Protein AF-A0A7L7W375-F1 (afdb_monomer_lite)

Radius of gyration: 25.99 Å; chains: 1; bounding box: 53×89×48 Å

Foldseek 3Di:
DDDDDDDDDDDDDDDDDDDPPPPPPPPPPPPPQQALQNQQQCVPADAQGKDKAACSHLVDAQWGIKIKHWNQFDDPPDPPDDDDPDDDDPQTWIKIKIKTFGPPLLWCLVLQDDDDDDPVLLLVLLQVLVCVLVVVPDPPDDPPDDPWDRKGWDADPSGGIMIMDIDIHNSGDDSVNVCVVCVSSNLSNPPVSSVVSSVSSVVSSVVD

Secondary structure (DSSP, 8-state):
------PPPPP--------------------PPPPHHHHTBGGGS-TTEEEEEPHHHH--TT--EEEEEEEEEPP-----S-----S-PPPPPEEEEEEEE--GGG-SGGGT--TTS-HHHHHHHHHHHHHHHTT-S--SS--TT--SPPPEEEE-TT--EEEEEEEEESSB--HHHHHHHHHHHHGGG-HHHHHHHHHHHHHHHHT-

Sequence (208 aa):
MTTTLHRQPEGIPAGGQFAAMTKSDKVPELEVPQTLKEALDLSTLAPGQSRTLTPATHGLEGIDTITLTNHGHDAPRAAVLFLEPAATAPTPKSRITLAVTLPEEANIAELYEFDDWSRRGARSAALSAVEEHLGLSTRDYARPASALPEDTAALDQEGNLSFEYHESVPGHIDPEDFASWMSGYADFSDPLFRQRLQDDISERYNER

pLDDT: mean 74.16, std 19.28, range [34.28, 93.94]

Structure (mmCIF, N/CA/C/O backbone):
data_AF-A0A7L7W375-F1
#
_entry.id   AF-A0A7L7W375-F1
#
loop_
_atom_site.group_PDB
_atom_site.id
_atom_site.type_symbol
_atom_site.label_atom_id
_atom_site.label_alt_id
_atom_site.label_comp_id
_atom_site.label_asym_id
_atom_site.label_entity_id
_atom_site.label_seq_id
_atom_site.pdbx_PDB_ins_code
_atom_site.Cartn_x
_atom_site.Cartn_y
_atom_site.Cartn_z
_atom_site.occupancy
_atom_site.B_iso_or_equiv
_atom_site.auth_seq_id
_atom_site.auth_comp_id
_atom_site.auth_asym_id
_atom_site.auth_atom_id
_atom_site.pdbx_PDB_model_num
ATOM 1 N N . MET A 1 1 ? 30.106 -44.700 6.957 1.00 41.78 1 MET A N 1
ATOM 2 C CA . MET A 1 1 ? 29.837 -45.454 5.716 1.00 41.78 1 MET A CA 1
ATOM 3 C C . MET A 1 1 ? 28.588 -46.266 5.961 1.00 41.78 1 MET A C 1
ATOM 5 O O . MET A 1 1 ? 28.641 -47.181 6.772 1.00 41.78 1 MET A O 1
ATOM 9 N N . THR A 1 2 ? 27.474 -45.885 5.344 1.00 34.28 2 THR A N 1
ATOM 10 C CA . THR A 1 2 ? 26.185 -46.530 5.600 1.00 34.28 2 THR A CA 1
ATOM 11 C C . THR A 1 2 ? 25.459 -46.687 4.273 1.00 34.28 2 THR A C 1
ATOM 13 O O . THR A 1 2 ? 25.215 -45.716 3.565 1.00 34.28 2 THR A O 1
ATOM 16 N N . THR A 1 3 ? 25.226 -47.945 3.925 1.00 37.72 3 THR A N 1
ATOM 17 C CA . THR A 1 3 ? 24.651 -48.450 2.678 1.00 37.72 3 THR A CA 1
ATOM 18 C C . THR A 1 3 ? 23.128 -48.357 2.724 1.00 37.72 3 THR A C 1
ATOM 20 O O . THR A 1 3 ? 22.533 -48.624 3.769 1.00 37.72 3 THR A O 1
ATOM 23 N N . THR A 1 4 ? 22.468 -48.071 1.600 1.00 38.03 4 THR A N 1
ATOM 24 C CA . THR A 1 4 ? 21.026 -48.332 1.462 1.00 38.03 4 THR A CA 1
ATOM 25 C C . THR A 1 4 ? 20.728 -48.921 0.087 1.00 38.03 4 THR A C 1
ATOM 27 O O . THR A 1 4 ? 21.160 -48.414 -0.944 1.00 38.03 4 THR A O 1
ATOM 30 N N . LEU A 1 5 ? 20.069 -50.077 0.127 1.00 44.53 5 LEU A N 1
ATOM 31 C CA . LEU A 1 5 ? 19.789 -51.012 -0.957 1.00 44.53 5 LEU A CA 1
ATOM 32 C C . LEU A 1 5 ? 18.536 -50.555 -1.725 1.00 44.53 5 LEU A C 1
ATOM 34 O O . LEU A 1 5 ? 17.491 -50.388 -1.100 1.00 44.53 5 LEU A O 1
ATOM 38 N N . HIS A 1 6 ? 18.590 -50.442 -3.055 1.00 41.19 6 HIS A N 1
ATOM 39 C CA . HIS A 1 6 ? 17.379 -50.362 -3.881 1.00 41.19 6 HIS A CA 1
ATOM 40 C C . HIS A 1 6 ? 17.150 -51.686 -4.615 1.00 41.19 6 HIS A C 1
ATOM 42 O O . HIS A 1 6 ? 17.944 -52.125 -5.442 1.00 41.19 6 HIS A O 1
ATOM 48 N N . ARG A 1 7 ? 16.045 -52.333 -4.242 1.00 38.75 7 ARG A N 1
ATOM 49 C CA . ARG A 1 7 ? 15.511 -53.585 -4.784 1.00 38.75 7 ARG A CA 1
ATOM 50 C C . ARG A 1 7 ? 15.061 -53.350 -6.235 1.00 38.75 7 ARG A C 1
ATOM 52 O O . ARG A 1 7 ? 14.201 -52.505 -6.463 1.00 38.75 7 ARG A O 1
ATOM 59 N N . GLN A 1 8 ? 15.618 -54.082 -7.202 1.00 45.44 8 GLN A N 1
ATOM 60 C CA . GLN A 1 8 ? 15.040 -54.161 -8.550 1.00 45.44 8 GLN A CA 1
ATOM 61 C C . GLN A 1 8 ? 13.688 -54.891 -8.472 1.00 45.44 8 GLN A C 1
ATOM 63 O O . GLN A 1 8 ? 13.629 -55.945 -7.835 1.00 45.44 8 GLN A O 1
ATOM 68 N N . PRO A 1 9 ? 12.609 -54.388 -9.096 1.00 46.16 9 PRO A N 1
ATOM 69 C CA . PRO A 1 9 ? 11.404 -55.184 -9.259 1.00 46.16 9 PRO A CA 1
ATOM 70 C C . PRO A 1 9 ? 11.628 -56.228 -10.361 1.00 46.16 9 PRO A C 1
ATOM 72 O O . PRO A 1 9 ? 11.943 -55.895 -11.504 1.00 46.16 9 PRO A O 1
ATOM 75 N N . GLU A 1 10 ? 11.488 -57.498 -9.981 1.00 41.22 10 GLU A N 1
ATOM 76 C CA . GLU A 1 10 ? 11.422 -58.646 -10.884 1.00 41.22 10 GLU A CA 1
ATOM 77 C C . GLU A 1 10 ? 10.275 -58.464 -11.887 1.00 41.22 10 GLU A C 1
ATOM 79 O O . GLU A 1 10 ? 9.162 -58.075 -11.530 1.00 41.22 10 GLU A O 1
ATOM 84 N N . GLY A 1 11 ? 10.557 -58.741 -13.160 1.00 39.56 11 GLY A N 1
ATOM 85 C CA . GLY A 1 11 ? 9.553 -58.725 -14.214 1.00 39.56 11 GLY A CA 1
ATOM 86 C C . GLY A 1 11 ? 8.498 -59.813 -14.015 1.00 39.56 11 GLY A C 1
ATOM 87 O O . GLY A 1 11 ? 8.824 -60.962 -13.724 1.00 39.56 11 GLY A O 1
ATOM 88 N N . ILE A 1 12 ? 7.235 -59.460 -14.257 1.00 43.97 12 ILE A N 1
ATOM 89 C CA . ILE A 1 12 ? 6.155 -60.419 -14.510 1.00 43.97 12 ILE A CA 1
ATOM 90 C C . ILE A 1 12 ? 5.806 -60.322 -16.002 1.00 43.97 12 ILE A C 1
ATOM 92 O O . ILE A 1 12 ? 5.512 -59.221 -16.478 1.00 43.97 12 ILE A O 1
ATOM 96 N N . PRO A 1 13 ? 5.850 -61.429 -16.767 1.00 48.56 13 PRO A N 1
ATOM 97 C CA . PRO A 1 13 ? 5.460 -61.433 -18.163 1.00 48.56 13 PRO A CA 1
ATOM 98 C C . PRO A 1 13 ? 3.948 -61.638 -18.320 1.00 48.56 13 PRO A C 1
ATOM 100 O O . PRO A 1 13 ? 3.312 -62.356 -17.554 1.00 48.56 13 PRO A O 1
ATOM 103 N N . ALA A 1 14 ? 3.458 -61.104 -19.437 1.00 41.62 14 ALA A N 1
ATOM 104 C CA . ALA A 1 14 ? 2.254 -61.493 -20.167 1.00 41.62 14 ALA A CA 1
ATOM 105 C C . ALA A 1 14 ? 0.893 -60.933 -19.716 1.00 41.62 14 ALA A C 1
ATOM 107 O O . ALA A 1 14 ? 0.328 -61.295 -18.691 1.00 41.62 14 ALA A O 1
ATOM 108 N N . GLY A 1 15 ? 0.297 -60.195 -20.659 1.00 40.75 15 GLY A N 1
ATOM 109 C CA . GLY A 1 15 ? -1.130 -60.293 -20.952 1.00 40.75 15 GLY A CA 1
ATOM 110 C C . GLY A 1 15 ? -1.927 -59.036 -20.644 1.00 40.75 15 GLY A C 1
ATOM 111 O O . GLY A 1 15 ? -2.421 -58.875 -19.538 1.00 40.75 15 GLY A O 1
ATOM 112 N N . GLY A 1 16 ? -2.135 -58.187 -21.652 1.00 35.16 16 GLY A N 1
ATOM 113 C CA . GLY A 1 16 ? -3.178 -57.164 -21.590 1.00 35.16 16 GLY A CA 1
ATOM 114 C C . GLY A 1 16 ? -2.796 -55.876 -22.296 1.00 35.16 16 GLY A C 1
ATOM 115 O O . GLY A 1 16 ? -1.983 -55.103 -21.811 1.00 35.16 16 GLY A O 1
ATOM 116 N N . GLN A 1 17 ? -3.405 -55.686 -23.460 1.00 48.59 17 GLN A N 1
ATOM 117 C CA . GLN A 1 17 ? -3.546 -54.443 -24.213 1.00 48.59 17 GLN A CA 1
ATOM 118 C C . GLN A 1 17 ? -3.580 -53.183 -23.327 1.00 48.59 17 GLN A C 1
ATOM 120 O O . GLN A 1 17 ? -4.625 -52.849 -22.782 1.00 48.59 17 GLN A O 1
ATOM 125 N N . PHE A 1 18 ? -2.483 -52.429 -23.261 1.00 41.66 18 PHE A N 1
ATOM 126 C CA . PHE A 1 18 ? -2.533 -51.021 -22.875 1.00 41.66 18 PHE A CA 1
ATOM 127 C C . PHE A 1 18 ? -1.622 -50.222 -23.797 1.00 41.66 18 PHE A C 1
ATOM 129 O O . PHE A 1 18 ? -0.436 -50.508 -23.954 1.00 41.66 18 PHE A O 1
ATOM 136 N N . ALA A 1 19 ? -2.248 -49.267 -24.477 1.00 39.69 19 ALA A N 1
ATOM 137 C CA . ALA A 1 19 ? -1.618 -48.319 -25.369 1.00 39.69 19 ALA A CA 1
ATOM 138 C C . ALA A 1 19 ? -0.446 -47.612 -24.676 1.00 39.69 19 ALA A C 1
ATOM 140 O O . ALA A 1 19 ? -0.519 -47.278 -23.493 1.00 39.69 19 ALA A O 1
ATOM 141 N N . ALA A 1 20 ? 0.615 -47.347 -25.436 1.00 38.47 20 ALA A N 1
ATOM 142 C CA . ALA A 1 20 ? 1.705 -46.487 -25.011 1.00 38.47 20 ALA A CA 1
ATOM 143 C C . ALA A 1 20 ? 1.172 -45.061 -24.788 1.00 38.47 20 ALA A C 1
ATOM 145 O O . ALA A 1 20 ? 1.126 -44.248 -25.707 1.00 38.47 20 ALA A O 1
ATOM 146 N N . MET A 1 21 ? 0.753 -44.748 -23.562 1.00 35.06 21 MET A N 1
ATOM 147 C CA . MET A 1 21 ? 0.676 -43.368 -23.105 1.00 35.06 21 MET A CA 1
ATOM 148 C C . MET A 1 21 ? 2.088 -42.949 -22.708 1.00 35.06 21 MET A C 1
ATOM 150 O O . MET A 1 21 ? 2.468 -43.017 -21.544 1.00 35.06 21 MET A O 1
ATOM 154 N N . THR A 1 22 ? 2.875 -42.485 -23.677 1.00 43.62 22 THR A N 1
ATOM 155 C CA . THR A 1 22 ? 3.965 -41.551 -23.388 1.00 43.62 22 THR A CA 1
ATOM 156 C C . THR A 1 22 ? 3.325 -40.230 -22.973 1.00 43.62 22 THR A C 1
ATOM 158 O O . THR A 1 22 ? 3.243 -39.282 -23.753 1.00 43.62 22 THR A O 1
ATOM 161 N N . LYS A 1 23 ? 2.806 -40.171 -21.743 1.00 42.06 23 LYS A N 1
ATOM 162 C CA . LYS A 1 23 ? 2.681 -38.894 -21.055 1.00 42.06 23 LYS A CA 1
ATOM 163 C C . LYS A 1 23 ? 4.123 -38.489 -20.776 1.00 42.06 23 LYS A C 1
ATOM 165 O O . LYS A 1 23 ? 4.756 -39.021 -19.871 1.00 42.06 23 LYS A O 1
ATOM 170 N N . SER A 1 24 ? 4.672 -37.627 -21.629 1.00 40.91 24 SER A N 1
ATOM 171 C CA . SER A 1 24 ? 5.740 -36.739 -21.190 1.00 40.91 24 SER A CA 1
ATOM 172 C C . SER A 1 24 ? 5.157 -35.977 -20.014 1.00 40.91 24 SER A C 1
ATOM 174 O O . SER A 1 24 ? 4.440 -34.995 -20.206 1.00 40.91 24 SER A O 1
ATOM 176 N N . ASP A 1 25 ? 5.391 -36.482 -18.807 1.00 40.25 25 ASP A N 1
ATOM 177 C CA . ASP A 1 25 ? 5.316 -35.647 -17.628 1.00 40.25 25 ASP A CA 1
ATOM 178 C C . ASP A 1 25 ? 6.257 -34.486 -17.929 1.00 40.25 25 ASP A C 1
ATOM 180 O O . ASP A 1 25 ? 7.463 -34.667 -18.124 1.00 40.25 25 ASP A O 1
ATOM 184 N N . LYS A 1 26 ? 5.660 -33.304 -18.117 1.00 40.78 26 LYS A N 1
ATOM 185 C CA . LYS A 1 26 ? 6.384 -32.042 -18.096 1.00 40.78 26 LYS A CA 1
ATOM 186 C C . LYS A 1 26 ? 7.210 -32.111 -16.819 1.00 40.78 26 LYS A C 1
ATOM 188 O O . LYS A 1 26 ? 6.646 -32.095 -15.727 1.00 40.78 26 LYS A O 1
ATOM 193 N N . VAL A 1 27 ? 8.523 -32.268 -16.970 1.00 44.69 27 VAL A N 1
ATOM 194 C CA . VAL A 1 27 ? 9.466 -32.022 -15.884 1.00 44.69 27 VAL A CA 1
ATOM 195 C C . VAL A 1 27 ? 9.045 -30.671 -15.307 1.00 44.69 27 VAL A C 1
ATOM 197 O O . VAL A 1 27 ? 8.884 -29.746 -16.109 1.00 44.69 27 VAL A O 1
ATOM 200 N N . PRO A 1 28 ? 8.758 -30.554 -13.997 1.00 43.84 28 PRO A N 1
ATOM 201 C CA . PRO A 1 28 ? 8.520 -29.249 -13.413 1.00 43.84 28 PRO A CA 1
ATOM 202 C C . PRO A 1 28 ? 9.777 -28.445 -13.711 1.00 43.84 28 PRO A C 1
ATOM 204 O O . PRO A 1 28 ? 10.869 -28.782 -13.251 1.00 43.84 28 PRO A O 1
ATOM 207 N N . GLU A 1 29 ? 9.632 -27.475 -14.605 1.00 43.44 29 GLU A N 1
ATOM 208 C CA . GLU A 1 29 ? 10.648 -26.479 -14.863 1.00 43.44 29 GLU A CA 1
ATOM 209 C C . GLU A 1 29 ? 10.899 -25.861 -13.490 1.00 43.44 29 GLU A C 1
ATOM 211 O O . GLU A 1 29 ? 9.993 -25.285 -12.891 1.00 43.44 29 GLU A O 1
ATOM 216 N N . LEU A 1 30 ? 12.063 -26.159 -12.908 1.00 40.78 30 LEU A N 1
ATOM 217 C CA . LEU A 1 30 ? 12.501 -25.523 -11.678 1.00 40.78 30 LEU A CA 1
ATOM 218 C C . LEU A 1 30 ? 12.645 -24.050 -12.041 1.00 40.78 30 LEU A C 1
ATOM 220 O O . LEU A 1 30 ? 13.674 -23.657 -12.588 1.00 40.78 30 LEU A O 1
ATOM 224 N N . GLU A 1 31 ? 11.581 -23.276 -11.825 1.00 51.25 31 GLU A N 1
ATOM 225 C CA . GLU A 1 31 ? 11.619 -21.825 -11.909 1.00 51.25 31 GLU A CA 1
ATOM 226 C C . GLU A 1 31 ? 12.737 -21.390 -10.971 1.00 51.25 31 GLU A C 1
ATOM 228 O O . GLU A 1 31 ? 12.645 -21.522 -9.749 1.00 51.25 31 GLU A O 1
ATOM 233 N N . VAL A 1 32 ? 13.862 -20.980 -11.555 1.00 56.09 32 VAL A N 1
ATOM 234 C CA . VAL A 1 32 ? 14.943 -20.384 -10.784 1.00 56.09 32 VAL A CA 1
ATOM 235 C C . VAL A 1 32 ? 14.324 -19.143 -10.150 1.00 56.09 32 VAL A C 1
ATOM 237 O O . VAL A 1 32 ? 13.815 -18.303 -10.898 1.00 56.09 32 VAL A O 1
ATOM 240 N N . PRO A 1 33 ? 14.293 -19.036 -8.810 1.00 58.06 33 PRO A N 1
ATOM 241 C CA . PRO A 1 33 ? 13.650 -17.908 -8.165 1.00 58.06 33 PRO A CA 1
ATOM 242 C C . PRO A 1 33 ? 14.339 -16.638 -8.651 1.00 58.06 33 PRO A C 1
ATOM 244 O O . PRO A 1 33 ? 15.551 -16.478 -8.492 1.00 58.06 33 PRO A O 1
ATOM 247 N N . GLN A 1 34 ? 13.563 -15.773 -9.301 1.00 74.81 34 GLN A N 1
ATOM 248 C CA . GLN A 1 34 ? 14.043 -14.492 -9.790 1.00 74.81 34 GLN A CA 1
ATOM 249 C C . GLN A 1 34 ? 14.593 -13.697 -8.603 1.00 74.81 34 GLN A C 1
ATOM 251 O O . GLN A 1 34 ? 13.932 -13.582 -7.568 1.00 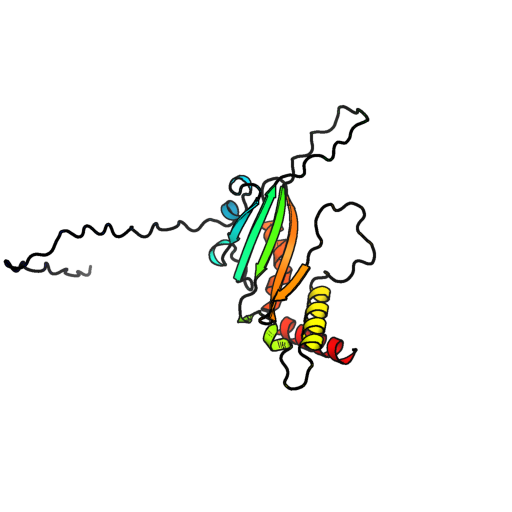74.81 34 GLN A O 1
ATOM 256 N N . THR A 1 35 ? 15.803 -13.157 -8.731 1.00 85.62 35 THR A N 1
ATOM 257 C CA . THR A 1 35 ? 16.364 -12.294 -7.683 1.00 85.62 35 THR A CA 1
ATOM 258 C C . THR A 1 35 ? 15.606 -10.966 -7.635 1.00 85.62 35 THR A C 1
ATOM 260 O O . THR A 1 35 ? 15.111 -10.503 -8.663 1.00 85.62 35 THR A O 1
ATOM 263 N N . LEU A 1 36 ? 15.557 -10.297 -6.475 1.00 87.62 36 LEU A N 1
ATOM 264 C CA . LEU A 1 36 ? 14.904 -8.983 -6.345 1.00 87.62 36 LEU A CA 1
ATOM 265 C C . LEU A 1 36 ? 15.376 -7.994 -7.420 1.00 87.62 36 LEU A C 1
ATOM 267 O O . LEU A 1 36 ? 14.571 -7.321 -8.056 1.00 87.62 36 LEU A O 1
ATOM 271 N N . LYS A 1 37 ? 16.686 -7.956 -7.681 1.00 87.31 37 LYS A N 1
ATOM 272 C CA . LYS A 1 37 ? 17.279 -7.066 -8.683 1.00 87.31 37 LYS A CA 1
ATOM 273 C C . LYS A 1 37 ? 16.769 -7.348 -10.098 1.00 87.31 37 LYS A C 1
ATOM 275 O O . LYS A 1 37 ? 16.474 -6.412 -10.830 1.00 87.31 37 LYS A O 1
ATOM 280 N N . GLU A 1 38 ? 16.655 -8.616 -10.483 1.00 86.69 38 GLU A N 1
ATOM 281 C CA . GLU A 1 38 ? 16.072 -8.996 -11.776 1.00 86.69 38 GLU A CA 1
ATOM 282 C C . GLU A 1 38 ? 14.575 -8.683 -11.819 1.00 86.69 38 GLU A C 1
ATOM 284 O O . GLU A 1 38 ? 14.033 -8.338 -12.869 1.00 86.69 38 GLU A O 1
ATOM 289 N N . ALA A 1 39 ? 13.894 -8.810 -10.681 1.00 87.12 39 ALA A N 1
ATOM 290 C CA . ALA A 1 39 ? 12.468 -8.560 -10.570 1.00 87.12 39 ALA A CA 1
ATOM 291 C C . ALA A 1 39 ? 12.122 -7.067 -10.710 1.00 87.12 39 ALA A C 1
ATOM 293 O O . ALA A 1 39 ? 11.099 -6.744 -11.316 1.00 87.12 39 ALA A O 1
ATOM 294 N N . LEU A 1 40 ? 13.017 -6.192 -10.245 1.00 89.38 40 LEU A N 1
ATOM 295 C CA . LEU A 1 40 ? 12.956 -4.728 -10.319 1.00 89.38 40 LEU A CA 1
ATOM 296 C C . LEU A 1 40 ? 13.534 -4.125 -11.616 1.00 89.38 40 LEU A C 1
ATOM 298 O O . LEU A 1 40 ? 13.485 -2.907 -11.816 1.00 89.38 40 LEU A O 1
ATOM 302 N N . ASP A 1 41 ? 14.072 -4.953 -12.514 1.00 88.38 41 ASP A N 1
ATOM 303 C CA . ASP A 1 41 ? 14.582 -4.509 -13.812 1.00 88.38 41 ASP A CA 1
ATOM 304 C C . ASP A 1 41 ? 13.438 -4.314 -14.823 1.00 88.38 41 ASP A C 1
ATOM 306 O O . ASP A 1 41 ? 12.892 -5.277 -15.378 1.00 88.38 41 ASP A O 1
ATOM 310 N N . LEU A 1 42 ? 13.099 -3.051 -15.108 1.00 85.62 42 LEU A N 1
ATOM 311 C CA . LEU A 1 42 ? 12.025 -2.695 -16.040 1.00 85.62 42 LEU A CA 1
ATOM 312 C C . LEU A 1 42 ? 12.382 -2.960 -17.504 1.00 85.62 42 LEU A C 1
ATOM 314 O O . LEU A 1 42 ? 11.481 -2.991 -18.338 1.00 85.62 42 LEU A O 1
ATOM 318 N N . SER A 1 43 ? 13.655 -3.182 -17.847 1.00 83.88 43 SER A N 1
ATOM 319 C CA . SER A 1 43 ? 14.035 -3.547 -19.219 1.00 83.88 43 SER A CA 1
ATOM 320 C C . SER A 1 43 ? 13.456 -4.905 -19.636 1.00 83.88 43 SER A C 1
ATOM 322 O O . SER A 1 43 ? 13.222 -5.158 -20.818 1.00 83.88 43 SER A O 1
ATOM 324 N N . THR A 1 44 ? 13.160 -5.754 -18.649 1.00 85.12 44 THR A N 1
ATOM 325 C CA . THR A 1 44 ? 12.549 -7.075 -18.826 1.00 85.12 44 THR A CA 1
ATOM 326 C C . THR A 1 44 ? 11.018 -7.052 -18.750 1.00 85.12 44 THR A C 1
ATOM 328 O O . THR A 1 44 ? 10.389 -8.103 -18.877 1.00 85.12 44 THR A O 1
ATOM 331 N N . LEU A 1 45 ? 10.411 -5.879 -18.534 1.00 86.19 45 LEU A N 1
ATOM 332 C CA . LEU A 1 45 ? 8.969 -5.699 -18.379 1.00 86.19 45 LEU A CA 1
ATOM 333 C C . LEU A 1 45 ? 8.464 -4.674 -19.399 1.00 86.19 45 LEU A C 1
ATOM 335 O O . LEU A 1 45 ? 8.691 -3.473 -19.254 1.00 86.19 45 LEU A O 1
ATOM 339 N N . ALA A 1 46 ? 7.786 -5.133 -20.453 1.00 86.75 46 ALA A N 1
ATOM 340 C CA . ALA A 1 46 ? 7.344 -4.238 -21.521 1.00 86.75 46 ALA A CA 1
ATOM 341 C C . ALA A 1 46 ? 6.285 -3.225 -21.029 1.00 86.75 46 ALA A C 1
ATOM 343 O O . ALA A 1 46 ? 5.555 -3.510 -20.077 1.00 86.75 46 ALA A O 1
ATOM 344 N N . PRO A 1 47 ? 6.144 -2.054 -21.681 1.00 87.94 47 PRO A N 1
ATOM 345 C CA . PRO A 1 47 ? 5.067 -1.116 -21.373 1.00 87.94 47 PRO A CA 1
ATOM 346 C C . PRO A 1 47 ? 3.681 -1.775 -21.448 1.00 87.94 47 PRO A C 1
ATOM 348 O O . PRO A 1 47 ? 3.371 -2.480 -22.408 1.00 87.94 47 PRO A O 1
ATOM 351 N N . GLY A 1 48 ? 2.848 -1.529 -20.440 1.00 86.19 48 GLY A N 1
ATOM 352 C CA . GLY A 1 48 ? 1.536 -2.143 -20.240 1.00 86.19 48 GLY A CA 1
ATOM 353 C C . GLY A 1 48 ? 1.567 -3.529 -19.587 1.00 86.19 48 GLY A C 1
ATOM 354 O O . GLY A 1 48 ? 0.502 -4.113 -19.403 1.00 86.19 48 GLY A O 1
ATOM 355 N N . GLN A 1 49 ? 2.743 -4.073 -19.253 1.00 91.19 49 GLN A N 1
ATOM 356 C CA . GLN A 1 49 ? 2.858 -5.360 -18.566 1.00 91.19 49 GLN A CA 1
ATOM 357 C C . GLN A 1 49 ? 3.045 -5.203 -17.059 1.00 91.19 49 GLN A C 1
ATOM 359 O O . GLN A 1 49 ? 3.619 -4.223 -16.573 1.00 91.19 49 GLN A O 1
ATOM 364 N N . SER A 1 50 ? 2.605 -6.239 -16.347 1.00 92.94 50 SER A N 1
ATOM 365 C CA . SER A 1 50 ? 2.722 -6.364 -14.900 1.00 92.94 50 SER A CA 1
ATOM 366 C C . SER A 1 50 ? 3.490 -7.628 -14.522 1.00 92.94 50 SER A C 1
ATOM 368 O O . SER A 1 50 ? 3.454 -8.632 -15.236 1.00 92.94 50 SER A O 1
ATOM 370 N N . ARG A 1 51 ? 4.172 -7.575 -13.381 1.00 92.62 51 ARG A N 1
ATOM 371 C CA . ARG A 1 51 ? 4.855 -8.698 -12.740 1.00 92.62 51 ARG A CA 1
ATOM 372 C C . ARG A 1 51 ? 4.494 -8.713 -11.263 1.00 92.62 51 ARG A C 1
ATOM 374 O O . ARG A 1 51 ? 4.517 -7.669 -10.619 1.00 92.62 51 ARG A O 1
ATOM 381 N N . THR A 1 52 ? 4.220 -9.895 -10.729 1.00 93.94 52 THR A N 1
ATOM 382 C CA . THR A 1 52 ? 3.968 -10.085 -9.299 1.00 93.94 52 THR A CA 1
ATOM 383 C C . THR A 1 52 ? 5.250 -10.521 -8.601 1.00 93.94 52 THR A C 1
ATOM 385 O O . THR A 1 52 ? 5.905 -11.473 -9.022 1.00 93.94 52 THR A O 1
ATOM 388 N N . LEU A 1 53 ? 5.607 -9.807 -7.541 1.00 92.31 53 LEU A N 1
ATOM 389 C CA . LEU A 1 53 ? 6.696 -10.120 -6.629 1.00 92.31 53 LEU A CA 1
ATOM 390 C C . LEU A 1 53 ? 6.089 -10.815 -5.412 1.00 92.31 53 LEU A C 1
ATOM 392 O O . LEU A 1 53 ? 5.180 -10.273 -4.789 1.00 92.31 53 LEU A O 1
ATOM 396 N N . THR A 1 54 ? 6.593 -12.003 -5.093 1.00 92.12 54 THR A N 1
ATOM 397 C CA . THR A 1 54 ? 6.183 -12.778 -3.909 1.00 92.12 54 THR A CA 1
ATOM 398 C C . THR A 1 54 ? 7.154 -12.537 -2.750 1.00 92.12 54 THR A C 1
ATOM 400 O O . THR A 1 54 ? 8.257 -12.028 -3.002 1.00 92.12 54 THR A O 1
ATOM 403 N N . PRO A 1 55 ? 6.849 -12.978 -1.514 1.00 89.88 55 PRO A N 1
ATOM 404 C CA . PRO A 1 55 ? 7.739 -12.777 -0.372 1.00 89.88 55 PRO A CA 1
ATOM 405 C C . PRO A 1 55 ? 9.109 -13.426 -0.583 1.00 89.88 55 PRO A C 1
ATOM 407 O O . PRO A 1 55 ? 10.127 -12.888 -0.159 1.00 89.88 55 PRO A O 1
ATOM 410 N N . ALA A 1 56 ? 9.163 -14.531 -1.335 1.00 87.75 56 ALA A N 1
ATOM 411 C CA . ALA A 1 56 ? 10.412 -15.185 -1.723 1.00 87.75 56 ALA A CA 1
ATOM 412 C C . ALA A 1 56 ? 11.291 -14.324 -2.653 1.00 87.75 56 ALA A C 1
ATOM 414 O O . ALA A 1 56 ? 12.504 -14.519 -2.704 1.00 87.75 56 ALA A O 1
ATOM 415 N N . THR A 1 57 ? 10.691 -13.386 -3.390 1.00 90.25 57 THR A N 1
ATOM 416 C CA . THR A 1 57 ? 11.375 -12.478 -4.318 1.00 90.25 57 THR A CA 1
ATOM 417 C C . THR A 1 57 ? 11.749 -11.159 -3.650 1.00 90.25 57 THR A C 1
ATOM 419 O O . THR A 1 57 ? 12.889 -10.722 -3.792 1.00 90.25 57 THR A O 1
ATOM 422 N N . HIS A 1 58 ? 10.810 -10.509 -2.949 1.00 87.81 58 HIS A N 1
ATOM 423 C CA . HIS A 1 58 ? 11.052 -9.192 -2.348 1.00 87.81 58 HIS A CA 1
ATOM 424 C C . HIS A 1 58 ? 11.650 -9.242 -0.942 1.00 87.81 58 HIS A C 1
ATOM 426 O O . HIS A 1 58 ? 12.338 -8.299 -0.561 1.00 87.81 58 HIS A O 1
ATOM 432 N N . GLY A 1 59 ? 11.445 -10.325 -0.186 1.00 86.00 59 GLY A N 1
ATOM 433 C CA . GLY A 1 59 ? 12.041 -10.508 1.141 1.00 86.00 59 GLY A CA 1
ATOM 434 C C . GLY A 1 59 ? 11.604 -9.476 2.185 1.00 86.00 59 GLY A C 1
ATOM 435 O O . GLY A 1 59 ? 12.306 -9.287 3.174 1.00 86.00 59 GLY A O 1
ATOM 436 N N . LEU A 1 60 ? 10.478 -8.795 1.956 1.00 86.12 60 LEU A N 1
ATOM 437 C CA . LEU A 1 60 ? 9.923 -7.799 2.876 1.00 86.12 60 LEU A CA 1
ATOM 438 C C . LEU A 1 60 ? 8.897 -8.483 3.774 1.00 86.12 60 LEU A C 1
ATOM 440 O O . LEU A 1 60 ? 7.960 -9.101 3.271 1.00 86.12 60 LEU A O 1
ATOM 444 N N . GLU A 1 61 ? 9.088 -8.379 5.086 1.00 85.38 61 GLU A N 1
ATOM 445 C CA . GLU A 1 61 ? 8.127 -8.882 6.066 1.00 85.38 61 GLU A CA 1
ATOM 446 C C . GLU A 1 61 ? 6.850 -8.032 6.063 1.00 85.38 61 GLU A C 1
ATOM 448 O O . GLU A 1 61 ? 6.885 -6.831 5.794 1.00 85.38 61 GLU A O 1
ATOM 453 N N . GLY A 1 62 ? 5.712 -8.666 6.350 1.00 83.75 62 GLY A N 1
ATOM 454 C CA . GLY A 1 62 ? 4.418 -7.987 6.444 1.00 83.75 62 GLY A CA 1
ATOM 455 C C . GLY A 1 62 ? 3.779 -7.587 5.111 1.00 83.75 62 GLY A C 1
ATOM 456 O O . GLY A 1 62 ? 2.729 -6.952 5.115 1.00 83.75 62 GLY A O 1
ATOM 457 N N . ILE A 1 63 ? 4.368 -7.985 3.981 1.00 88.38 63 ILE A N 1
ATOM 458 C CA . ILE A 1 63 ? 3.804 -7.808 2.639 1.00 88.38 63 ILE A CA 1
ATOM 459 C C . ILE A 1 63 ? 3.661 -9.181 1.985 1.00 88.38 63 ILE A C 1
ATOM 461 O O . ILE A 1 63 ? 4.607 -9.967 1.994 1.00 88.38 63 ILE A O 1
ATOM 465 N N . ASP A 1 64 ? 2.487 -9.463 1.421 1.00 90.00 64 ASP A N 1
ATOM 466 C CA . ASP A 1 64 ? 2.211 -10.738 0.758 1.00 90.00 64 ASP A CA 1
ATOM 467 C C . ASP A 1 64 ? 2.592 -10.680 -0.720 1.00 90.00 64 ASP A C 1
ATOM 469 O O . ASP A 1 64 ? 3.439 -11.439 -1.183 1.00 90.00 64 ASP A O 1
ATOM 473 N N . THR A 1 65 ? 2.029 -9.739 -1.478 1.00 92.12 65 THR A N 1
ATOM 474 C CA . THR A 1 65 ? 2.411 -9.573 -2.882 1.00 92.12 65 THR A CA 1
ATOM 475 C C . THR A 1 65 ? 2.564 -8.116 -3.269 1.00 92.12 65 THR A C 1
ATOM 477 O O . THR A 1 65 ? 1.888 -7.227 -2.751 1.00 92.12 65 THR A O 1
ATOM 480 N N . ILE A 1 66 ? 3.464 -7.876 -4.222 1.00 92.44 66 ILE A N 1
ATOM 481 C CA . ILE A 1 66 ? 3.635 -6.570 -4.854 1.00 92.44 66 ILE A CA 1
ATOM 482 C C . ILE A 1 66 ? 3.511 -6.759 -6.358 1.00 92.44 66 ILE A C 1
ATOM 484 O O . ILE A 1 66 ? 4.341 -7.413 -6.987 1.00 92.44 66 ILE A O 1
ATOM 488 N N . THR A 1 67 ? 2.482 -6.177 -6.960 1.00 93.94 67 THR A N 1
ATOM 489 C CA . THR A 1 67 ? 2.317 -6.167 -8.413 1.00 93.94 67 THR A CA 1
ATOM 490 C C . THR A 1 67 ? 2.931 -4.899 -8.989 1.00 93.94 67 THR A C 1
ATOM 492 O O . THR A 1 67 ? 2.385 -3.806 -8.856 1.00 93.94 67 THR A O 1
ATOM 495 N N . LEU A 1 68 ? 4.074 -5.055 -9.656 1.00 92.81 68 LEU A N 1
ATOM 496 C CA . LEU A 1 68 ? 4.768 -4.002 -10.387 1.00 92.81 68 LEU A CA 1
ATOM 497 C C . LEU A 1 68 ? 4.238 -3.930 -11.818 1.00 92.81 68 LEU A C 1
ATOM 499 O O . LEU A 1 68 ? 4.370 -4.885 -12.579 1.00 92.81 68 LEU A O 1
ATOM 503 N N . THR A 1 69 ? 3.693 -2.782 -12.205 1.00 92.50 69 THR A N 1
ATOM 504 C CA . THR A 1 69 ? 3.232 -2.495 -13.569 1.00 92.50 69 THR A CA 1
ATOM 505 C C . THR A 1 69 ? 4.094 -1.408 -14.193 1.00 92.50 69 THR A C 1
ATOM 507 O O . THR A 1 69 ? 4.258 -0.343 -13.602 1.00 92.50 69 THR A O 1
ATOM 510 N N . ASN A 1 70 ? 4.624 -1.652 -15.393 1.00 91.12 70 ASN A N 1
ATOM 511 C CA . ASN A 1 70 ? 5.339 -0.645 -16.176 1.00 91.12 70 ASN A CA 1
ATOM 512 C C . ASN A 1 70 ? 4.380 -0.004 -17.181 1.00 91.12 70 ASN A C 1
ATOM 514 O O . ASN A 1 70 ? 3.898 -0.676 -18.084 1.00 91.12 70 ASN A O 1
ATOM 518 N N . HIS A 1 71 ? 4.142 1.300 -17.088 1.00 87.94 71 HIS A N 1
ATOM 519 C CA . HIS A 1 71 ? 3.302 2.043 -18.038 1.00 87.94 71 HIS A CA 1
ATOM 520 C C . HIS A 1 71 ? 4.099 2.623 -19.215 1.00 87.94 71 HIS A C 1
ATOM 522 O O . HIS A 1 71 ? 3.528 3.219 -20.126 1.00 87.94 71 HIS A O 1
ATOM 528 N N . GLY A 1 72 ? 5.417 2.422 -19.228 1.00 83.81 72 GLY A N 1
ATOM 529 C CA . GLY A 1 72 ? 6.322 2.956 -20.234 1.00 83.81 72 GLY A CA 1
ATOM 530 C C . GLY A 1 72 ? 6.721 4.405 -19.970 1.00 83.81 72 GLY A C 1
ATOM 531 O O . GLY A 1 72 ? 6.499 4.965 -18.895 1.00 83.81 72 GLY A O 1
ATOM 532 N N . HIS A 1 73 ? 7.372 5.003 -20.961 1.00 80.62 73 HIS A N 1
ATOM 533 C CA . HIS A 1 73 ? 7.887 6.360 -20.856 1.00 80.62 73 HIS A CA 1
ATOM 534 C C . HIS A 1 73 ? 6.812 7.400 -21.125 1.00 80.62 73 HIS A C 1
ATOM 536 O O . HIS A 1 73 ? 5.992 7.247 -22.033 1.00 80.62 73 HIS A O 1
ATOM 542 N N . ASP A 1 74 ? 6.899 8.516 -20.407 1.00 62.97 74 ASP A N 1
ATOM 543 C CA . ASP A 1 74 ? 6.248 9.732 -20.860 1.00 62.97 74 ASP A CA 1
ATOM 544 C C . ASP A 1 74 ? 6.781 10.109 -22.238 1.00 62.97 74 ASP A C 1
ATOM 546 O O . ASP A 1 74 ? 7.969 10.402 -22.404 1.00 62.97 74 ASP A O 1
ATOM 550 N N . ALA A 1 75 ? 5.899 10.131 -23.237 1.00 49.59 75 ALA A N 1
ATOM 551 C CA . ALA A 1 75 ? 6.205 10.855 -24.456 1.00 49.59 75 ALA A CA 1
ATOM 552 C C . ALA A 1 75 ? 6.497 12.305 -24.039 1.00 49.59 75 ALA A C 1
ATOM 554 O O . ALA A 1 75 ? 5.695 12.879 -23.291 1.00 49.59 75 ALA A O 1
ATOM 555 N N . PRO A 1 76 ? 7.613 12.918 -24.476 1.00 48.44 76 PRO A N 1
ATOM 556 C CA . PRO A 1 76 ? 7.859 14.314 -24.171 1.00 48.44 76 PRO A CA 1
ATOM 557 C C . PRO A 1 76 ? 6.651 15.096 -24.680 1.00 48.44 76 PRO A C 1
ATOM 559 O O . PRO A 1 76 ? 6.404 15.143 -25.887 1.00 48.44 76 PRO A O 1
ATOM 562 N N . ARG A 1 77 ? 5.862 15.673 -23.760 1.00 46.47 77 ARG A N 1
ATOM 563 C CA . ARG A 1 77 ? 4.877 16.698 -24.114 1.00 46.47 77 ARG A CA 1
ATOM 564 C C . ARG A 1 77 ? 5.650 17.695 -24.948 1.00 46.47 77 ARG A C 1
ATOM 566 O O . ARG A 1 77 ? 6.605 18.278 -24.446 1.00 46.47 77 ARG A O 1
ATOM 573 N N . ALA A 1 78 ? 5.306 17.781 -26.226 1.00 43.78 78 ALA A N 1
ATOM 574 C CA . ALA A 1 78 ? 6.073 18.512 -27.210 1.00 43.78 78 ALA A CA 1
ATOM 575 C C . ALA A 1 78 ? 6.290 19.953 -26.725 1.00 43.78 78 ALA A C 1
ATOM 577 O O . ALA A 1 78 ? 5.408 20.800 -26.847 1.00 43.78 78 ALA A O 1
ATOM 578 N N . ALA A 1 79 ? 7.466 20.224 -26.159 1.00 42.41 79 ALA A N 1
ATOM 579 C CA . ALA A 1 79 ? 7.960 21.564 -25.910 1.00 42.41 79 ALA A CA 1
ATOM 580 C C . ALA A 1 79 ? 8.457 22.108 -27.255 1.00 42.41 79 ALA A C 1
ATOM 582 O O . ALA A 1 79 ? 9.647 22.179 -27.541 1.00 42.41 79 ALA A O 1
ATOM 583 N N . VAL A 1 80 ? 7.505 22.413 -28.131 1.00 44.62 80 VAL A N 1
ATOM 584 C CA . VAL A 1 80 ? 7.675 23.356 -29.239 1.00 44.62 80 VAL A CA 1
ATOM 585 C C . VAL A 1 80 ? 7.301 24.681 -28.569 1.00 44.62 80 VAL A C 1
ATOM 587 O O . VAL A 1 80 ? 6.181 24.822 -28.099 1.00 44.62 80 VAL A O 1
ATOM 590 N N . LEU A 1 81 ? 8.160 25.663 -28.335 1.00 47.75 81 LEU A N 1
ATOM 591 C CA . LEU A 1 81 ? 9.288 26.212 -29.070 1.00 47.75 81 LEU A CA 1
ATOM 592 C C . LEU A 1 81 ? 10.193 26.865 -28.021 1.00 47.75 81 LEU A C 1
ATOM 594 O O . LEU A 1 81 ? 9.657 27.464 -27.103 1.00 47.75 81 LEU A O 1
ATOM 598 N N . PHE A 1 82 ? 11.508 26.755 -28.158 1.00 46.03 82 PHE A N 1
ATOM 599 C CA . PHE A 1 82 ? 12.541 27.772 -27.891 1.00 46.03 82 PHE A CA 1
ATOM 600 C C . PHE A 1 82 ? 13.849 27.022 -27.634 1.00 46.03 82 PHE A C 1
ATOM 602 O O . PHE A 1 82 ? 13.989 26.254 -26.688 1.00 46.03 82 PHE A O 1
ATOM 609 N N . LEU A 1 83 ? 14.767 27.186 -28.586 1.00 52.16 83 LEU A N 1
ATOM 610 C CA . LEU A 1 83 ? 16.071 26.549 -28.613 1.00 52.16 83 LEU A CA 1
ATOM 611 C C . LEU A 1 83 ? 16.958 27.076 -27.480 1.00 52.16 83 LEU A C 1
ATOM 613 O O . LEU A 1 83 ? 17.277 28.260 -27.473 1.00 52.16 83 LEU A O 1
ATOM 617 N N . GLU A 1 84 ? 17.492 26.167 -26.668 1.00 48.56 84 GLU A N 1
ATOM 618 C CA . GLU A 1 84 ? 18.869 26.258 -26.173 1.00 48.56 84 GLU A CA 1
ATOM 619 C C . GLU A 1 84 ? 19.547 24.888 -26.356 1.00 48.56 84 GLU A C 1
ATOM 621 O O . GLU A 1 84 ? 19.046 23.882 -25.849 1.00 48.56 84 GLU A O 1
ATOM 626 N N . PRO A 1 85 ? 20.662 24.785 -27.104 1.00 54.69 85 PRO A N 1
ATOM 627 C CA . PRO A 1 85 ? 21.354 23.522 -27.305 1.00 54.69 85 PRO A CA 1
ATOM 628 C C . PRO A 1 85 ? 22.429 23.345 -26.227 1.00 54.69 85 PRO A C 1
ATOM 630 O O . PRO A 1 85 ? 23.603 23.544 -26.511 1.00 54.69 85 PRO A O 1
ATOM 633 N N . ALA A 1 86 ? 22.049 23.000 -24.994 1.00 50.12 86 ALA A N 1
ATOM 634 C CA . ALA A 1 86 ? 22.988 22.496 -23.980 1.00 50.12 86 ALA A CA 1
ATOM 635 C C . ALA A 1 86 ? 22.270 21.962 -22.726 1.00 50.12 86 ALA A C 1
ATOM 637 O O . ALA A 1 86 ? 22.369 22.532 -21.646 1.00 50.12 86 ALA A O 1
ATOM 638 N N . ALA A 1 87 ? 21.588 20.829 -22.840 1.00 49.97 87 ALA A N 1
ATOM 639 C CA . ALA A 1 87 ? 21.383 19.945 -21.698 1.00 49.97 87 ALA A CA 1
ATOM 640 C C . ALA A 1 87 ? 21.252 18.523 -22.238 1.00 49.97 87 ALA A C 1
ATOM 642 O O . ALA A 1 87 ? 20.528 18.292 -23.206 1.00 49.97 87 ALA A O 1
ATOM 643 N N . THR A 1 88 ? 22.000 17.587 -21.659 1.00 51.81 88 THR A N 1
ATOM 644 C CA . THR A 1 88 ? 21.854 16.146 -21.880 1.00 51.81 88 THR A CA 1
ATOM 645 C C . THR A 1 88 ? 20.366 15.814 -21.940 1.00 51.81 88 THR A C 1
ATOM 647 O O . THR A 1 88 ? 19.636 16.188 -21.020 1.00 51.81 88 THR A O 1
ATOM 650 N N . ALA A 1 89 ? 19.900 15.187 -23.027 1.00 55.09 89 ALA A N 1
ATOM 651 C CA . ALA A 1 89 ? 18.497 14.798 -23.137 1.00 55.09 89 ALA A CA 1
ATOM 652 C C . ALA A 1 89 ? 18.101 14.056 -21.847 1.00 55.09 89 ALA A C 1
ATOM 654 O O . ALA A 1 89 ? 18.854 13.168 -21.432 1.00 55.09 89 ALA A O 1
ATOM 655 N N . PRO A 1 90 ? 17.003 14.446 -21.171 1.00 59.59 90 PRO A N 1
ATOM 656 C CA . PRO A 1 90 ? 16.621 13.812 -19.919 1.00 59.59 90 PRO A CA 1
ATOM 657 C C . PRO A 1 90 ? 16.486 12.310 -20.156 1.00 59.59 90 PRO A C 1
ATOM 659 O O . PRO A 1 90 ? 15.850 11.892 -21.127 1.00 59.59 90 PRO A O 1
ATOM 662 N N . THR A 1 91 ? 17.114 11.505 -19.296 1.00 63.56 91 THR A N 1
ATOM 663 C CA . THR A 1 91 ? 16.986 10.049 -19.358 1.00 63.56 91 THR A CA 1
ATOM 664 C C . THR A 1 91 ? 15.498 9.712 -19.325 1.00 63.56 91 THR A C 1
ATOM 666 O O . THR A 1 91 ? 14.798 10.208 -18.434 1.00 63.56 91 THR A O 1
ATOM 669 N N . PRO A 1 92 ? 14.984 8.928 -20.287 1.00 70.56 92 PRO A N 1
ATOM 670 C CA . PRO A 1 92 ? 13.565 8.627 -20.327 1.00 70.56 92 PRO A CA 1
ATOM 671 C C . PRO A 1 92 ? 13.188 7.880 -19.042 1.00 70.56 92 PRO A C 1
ATOM 673 O O . PRO A 1 92 ? 13.752 6.832 -18.728 1.00 70.56 92 PRO A O 1
ATOM 676 N N . LYS A 1 93 ? 12.267 8.457 -18.265 1.00 80.94 93 LYS A N 1
ATOM 677 C CA . LYS A 1 93 ? 11.748 7.847 -17.037 1.00 80.94 93 LYS A CA 1
ATOM 678 C C . LYS A 1 93 ? 10.543 6.987 -17.376 1.00 80.94 93 LYS A C 1
ATOM 680 O O . LYS A 1 93 ? 9.704 7.404 -18.174 1.00 80.94 93 LYS A O 1
ATOM 685 N N . SER A 1 94 ? 10.487 5.782 -16.831 1.00 83.81 94 SER A N 1
ATOM 686 C CA . SER A 1 94 ? 9.323 4.903 -16.945 1.00 83.81 94 SER A CA 1
ATOM 687 C C . SER A 1 94 ? 8.371 5.200 -15.802 1.00 83.81 94 SER A C 1
ATOM 689 O O . SER A 1 94 ? 8.809 5.290 -14.656 1.00 83.81 94 SER A O 1
ATOM 691 N N . ARG A 1 95 ? 7.084 5.330 -16.107 1.00 88.00 95 ARG A N 1
ATOM 692 C CA . ARG A 1 95 ? 6.035 5.394 -15.094 1.00 88.00 95 ARG A CA 1
ATOM 693 C C . ARG A 1 95 ? 5.733 3.992 -14.599 1.00 88.00 95 ARG A C 1
ATOM 695 O O . ARG A 1 95 ? 5.526 3.092 -15.413 1.00 88.00 95 ARG A O 1
ATOM 702 N N . ILE A 1 96 ? 5.666 3.821 -13.289 1.00 89.56 96 ILE A N 1
ATOM 703 C CA . ILE A 1 96 ? 5.344 2.545 -12.663 1.00 89.56 96 ILE A CA 1
ATOM 704 C C . ILE A 1 96 ? 4.164 2.678 -11.707 1.00 89.56 96 ILE A C 1
ATOM 706 O O . ILE A 1 96 ? 3.905 3.757 -11.173 1.00 89.56 96 ILE A O 1
ATOM 710 N N . THR A 1 97 ? 3.476 1.560 -11.499 1.00 91.94 97 THR A N 1
ATOM 711 C CA . THR A 1 97 ? 2.544 1.364 -10.386 1.00 91.94 97 THR A CA 1
ATOM 712 C C . THR A 1 97 ? 3.004 0.161 -9.579 1.00 91.94 97 THR A C 1
ATOM 714 O O . THR A 1 97 ? 3.291 -0.885 -10.163 1.00 91.94 97 THR A O 1
ATOM 717 N N . LEU A 1 98 ? 3.057 0.305 -8.260 1.00 91.25 98 LEU A N 1
ATOM 718 C CA . LEU A 1 98 ? 3.233 -0.785 -7.308 1.00 91.25 98 LEU A CA 1
ATOM 719 C C . LEU A 1 98 ? 1.907 -0.980 -6.573 1.00 91.25 98 LEU A C 1
ATOM 721 O O . LEU A 1 98 ? 1.509 -0.111 -5.802 1.00 91.25 98 LEU A O 1
ATOM 725 N N . ALA A 1 99 ? 1.227 -2.094 -6.834 1.00 92.56 99 ALA A N 1
ATOM 726 C CA . ALA A 1 99 ? 0.044 -2.490 -6.079 1.00 92.56 99 ALA A CA 1
ATOM 727 C C . ALA A 1 99 ? 0.451 -3.476 -4.978 1.00 92.56 99 ALA A C 1
ATOM 729 O O . ALA A 1 99 ? 0.980 -4.544 -5.287 1.00 92.56 99 ALA A O 1
ATOM 730 N N . VAL A 1 100 ? 0.243 -3.112 -3.716 1.00 91.69 100 VAL A N 1
ATOM 731 C CA . VAL A 1 100 ? 0.692 -3.870 -2.540 1.00 91.69 100 VAL A CA 1
ATOM 732 C C . VAL A 1 100 ? -0.503 -4.542 -1.874 1.00 91.69 100 VAL A C 1
ATOM 734 O O . VAL A 1 100 ? -1.512 -3.886 -1.606 1.00 91.69 100 VAL A O 1
ATOM 737 N N . THR A 1 101 ? -0.374 -5.836 -1.581 1.00 90.62 101 THR A N 1
ATOM 738 C CA . THR A 1 101 ? -1.330 -6.593 -0.767 1.00 90.62 101 THR A CA 1
ATOM 739 C C . THR A 1 101 ? -0.677 -7.055 0.527 1.00 90.62 101 THR A C 1
ATOM 741 O O . THR A 1 101 ? 0.459 -7.538 0.540 1.00 90.62 101 THR A O 1
ATOM 744 N N . LEU A 1 102 ? -1.411 -6.909 1.625 1.00 90.12 102 LEU A N 1
ATOM 745 C CA . LEU A 1 102 ? -0.997 -7.391 2.937 1.00 90.12 102 LEU A CA 1
ATOM 746 C C . LEU A 1 102 ? -1.382 -8.870 3.113 1.00 90.12 102 LEU A C 1
ATOM 748 O O . LEU A 1 102 ? -2.384 -9.299 2.532 1.00 90.12 102 LEU A O 1
ATOM 752 N N . PRO A 1 103 ? -0.629 -9.642 3.917 1.00 88.38 103 PRO A N 1
ATOM 753 C CA . PRO A 1 103 ? -1.046 -10.982 4.315 1.00 88.38 103 PRO A CA 1
ATOM 754 C C . PRO A 1 103 ? -2.320 -10.922 5.170 1.00 88.38 103 PRO A C 1
ATOM 756 O O . PRO A 1 103 ? -2.645 -9.882 5.750 1.00 88.38 103 PRO A O 1
ATOM 759 N N . GLU A 1 104 ? -3.045 -12.039 5.255 1.00 86.25 104 GLU A N 1
ATOM 760 C CA . GLU A 1 104 ? -4.338 -12.123 5.952 1.00 86.25 104 GLU A CA 1
ATOM 761 C C . GLU A 1 104 ? -4.236 -11.645 7.409 1.00 86.25 104 GLU A C 1
ATOM 763 O O . GLU A 1 104 ? -5.084 -10.889 7.875 1.00 86.25 104 GLU A O 1
ATOM 768 N N . GLU A 1 105 ? -3.147 -11.987 8.100 1.00 83.50 105 GLU A N 1
ATOM 769 C CA . GLU A 1 105 ? -2.911 -11.630 9.501 1.00 83.50 105 GLU A CA 1
ATOM 770 C C . GLU A 1 105 ? -2.610 -10.138 9.706 1.00 83.50 105 GLU A C 1
ATOM 772 O O . GLU A 1 105 ? -2.868 -9.586 10.776 1.00 83.50 105 GLU A O 1
ATOM 777 N N . ALA A 1 106 ? -2.057 -9.477 8.687 1.00 84.25 106 ALA A N 1
ATOM 778 C CA . ALA A 1 106 ? -1.787 -8.041 8.707 1.00 84.25 106 ALA A CA 1
ATOM 779 C C . ALA A 1 106 ? -2.970 -7.226 8.174 1.00 84.25 106 ALA A C 1
ATOM 781 O O . ALA A 1 106 ? -2.976 -5.996 8.268 1.00 84.25 106 ALA A O 1
ATOM 782 N N . ASN A 1 107 ? -3.999 -7.889 7.650 1.00 86.19 107 ASN A N 1
ATOM 783 C CA . ASN A 1 107 ? -5.179 -7.209 7.164 1.00 86.19 107 ASN A CA 1
ATOM 784 C C . ASN A 1 107 ? -5.960 -6.553 8.307 1.00 86.19 107 ASN A C 1
ATOM 786 O O . ASN A 1 107 ? -5.841 -6.928 9.475 1.00 86.19 107 ASN A O 1
ATOM 790 N N . ILE A 1 108 ? -6.747 -5.535 7.972 1.00 87.75 108 ILE A N 1
ATOM 791 C CA . ILE A 1 108 ? -7.424 -4.690 8.957 1.00 87.75 108 ILE A CA 1
ATOM 792 C C . ILE A 1 108 ? -8.931 -4.924 9.014 1.00 87.75 108 ILE A C 1
ATOM 794 O O . ILE A 1 108 ? -9.603 -4.237 9.774 1.00 87.75 108 ILE A O 1
ATOM 798 N N . ALA A 1 109 ? -9.465 -5.877 8.238 1.00 86.56 109 ALA A N 1
ATOM 799 C CA . ALA A 1 109 ? -10.894 -6.199 8.214 1.00 86.56 109 ALA A CA 1
ATOM 800 C C . ALA A 1 109 ? -11.453 -6.435 9.629 1.00 86.56 109 ALA A C 1
ATOM 802 O O . ALA A 1 109 ? -12.444 -5.821 10.018 1.00 86.56 109 ALA A O 1
ATOM 803 N N . GLU A 1 110 ? -10.748 -7.223 10.444 1.00 85.56 110 GLU A N 1
ATOM 804 C CA . GLU A 1 110 ? -11.127 -7.493 11.837 1.00 85.56 110 GLU A CA 1
ATOM 805 C C . GLU A 1 110 ? -11.102 -6.253 12.747 1.00 85.56 110 GLU A C 1
ATOM 807 O O . GLU A 1 110 ? -11.805 -6.215 13.752 1.00 85.56 110 GLU A O 1
ATOM 812 N N . LEU A 1 111 ? -10.329 -5.216 12.402 1.00 85.06 111 LEU A N 1
ATOM 813 C CA . LEU A 1 111 ? -10.174 -4.021 13.239 1.00 85.06 111 LEU A CA 1
ATOM 814 C C . LEU A 1 111 ? -11.387 -3.086 13.168 1.00 85.06 111 LEU A C 1
ATOM 816 O O . LEU A 1 111 ? -11.466 -2.143 13.953 1.00 85.06 111 LEU A O 1
ATOM 820 N N . TYR A 1 112 ? -12.307 -3.307 12.225 1.00 79.69 112 TYR A N 1
ATOM 821 C CA . TYR A 1 112 ? -13.504 -2.479 12.052 1.00 79.69 112 TYR A CA 1
ATOM 822 C C . TYR A 1 112 ? -14.800 -3.279 11.835 1.00 79.69 112 TYR A C 1
ATOM 824 O O . TYR A 1 112 ? -15.854 -2.684 11.583 1.00 79.69 112 TYR A O 1
ATOM 832 N N . GLU A 1 113 ? -14.758 -4.609 11.948 1.00 74.25 113 GLU A N 1
ATOM 833 C CA . GLU A 1 113 ? -15.949 -5.460 12.006 1.00 74.25 113 GLU A CA 1
ATOM 834 C C . GLU A 1 113 ? -16.407 -5.628 13.467 1.00 74.25 113 GLU A C 1
ATOM 836 O O . GLU A 1 113 ? -15.938 -6.496 14.195 1.00 74.25 113 GLU A O 1
ATOM 841 N N . PHE A 1 114 ? -17.342 -4.774 13.901 1.00 67.62 114 PHE A N 1
ATOM 842 C CA . PHE A 1 114 ? -17.953 -4.819 15.237 1.00 67.62 114 PHE A CA 1
ATOM 843 C C . PHE A 1 114 ? -19.473 -5.007 15.152 1.00 67.62 114 PHE A C 1
ATOM 845 O O . PHE A 1 114 ? -20.109 -4.521 14.213 1.00 67.62 114 PHE A O 1
ATOM 852 N N . ASP A 1 115 ? -20.054 -5.659 16.165 1.00 58.09 115 ASP A N 1
ATOM 853 C CA . ASP A 1 115 ? -21.444 -6.150 16.173 1.00 58.09 115 ASP A CA 1
ATOM 854 C C . ASP A 1 115 ? -22.537 -5.072 15.977 1.00 58.09 115 ASP A C 1
ATOM 856 O O . ASP A 1 115 ? -23.651 -5.411 15.586 1.00 58.09 115 ASP A O 1
ATOM 860 N N . ASP A 1 116 ? -22.238 -3.780 16.172 1.00 59.66 116 ASP A N 1
ATOM 861 C CA . ASP A 1 116 ? -23.253 -2.712 16.234 1.00 59.66 116 ASP A CA 1
ATOM 862 C C . ASP A 1 116 ? -22.996 -1.497 15.314 1.00 59.66 116 ASP A C 1
ATOM 864 O O . ASP A 1 116 ? -23.658 -0.461 15.441 1.00 59.66 116 ASP A O 1
ATOM 868 N N . TRP A 1 117 ? -22.049 -1.568 14.370 1.00 66.25 117 TRP A N 1
ATOM 869 C CA . TRP A 1 117 ? -21.690 -0.417 13.523 1.00 66.25 117 TRP A CA 1
ATOM 870 C C . TRP A 1 117 ? -22.208 -0.509 12.090 1.00 66.25 117 TRP A C 1
ATOM 872 O O . TRP A 1 117 ? -22.291 -1.575 11.478 1.00 66.25 117 TRP A O 1
ATOM 882 N N . SER A 1 118 ? -22.525 0.648 11.493 1.00 74.81 118 SER A N 1
ATOM 883 C CA . SER A 1 118 ? -22.844 0.671 10.065 1.00 74.81 118 SER A CA 1
ATOM 884 C C . SER A 1 118 ? -21.586 0.294 9.274 1.00 74.81 118 SER A C 1
ATOM 886 O O . SER A 1 118 ? -20.583 1.008 9.305 1.00 74.81 118 SER A O 1
ATOM 888 N N . ARG A 1 119 ? -21.639 -0.817 8.525 1.00 78.44 119 ARG A N 1
ATOM 889 C CA . ARG A 1 119 ? -20.502 -1.329 7.733 1.00 78.44 119 ARG A CA 1
ATOM 890 C C . ARG A 1 119 ? -19.867 -0.259 6.837 1.00 78.44 119 ARG A C 1
ATOM 892 O O . ARG A 1 119 ? -18.662 -0.250 6.623 1.00 78.44 119 ARG A O 1
ATOM 899 N N . ARG A 1 120 ? -20.678 0.674 6.324 1.00 82.19 120 ARG A N 1
ATOM 900 C CA . ARG A 1 120 ? -20.211 1.812 5.517 1.00 82.19 120 ARG A CA 1
ATOM 901 C C . ARG A 1 120 ? -19.445 2.850 6.347 1.00 82.19 120 ARG A C 1
ATOM 903 O O . ARG A 1 120 ? -18.425 3.345 5.878 1.00 82.19 120 ARG A O 1
ATOM 910 N N . GLY A 1 121 ? -19.939 3.193 7.537 1.00 83.00 121 GLY A N 1
ATOM 911 C CA . GLY A 1 121 ? -19.285 4.148 8.433 1.00 83.00 121 GLY A CA 1
ATOM 912 C C . GLY A 1 121 ? -17.944 3.618 8.929 1.00 83.00 121 GLY A C 1
ATOM 913 O O . GLY A 1 121 ? -16.938 4.305 8.778 1.00 83.00 121 GLY A O 1
ATOM 914 N N . ALA A 1 122 ? -17.923 2.368 9.400 1.00 86.25 122 ALA A N 1
ATOM 915 C CA . ALA A 1 122 ? -16.722 1.699 9.895 1.00 86.25 122 ALA A CA 1
ATOM 916 C C . ALA A 1 122 ? -15.628 1.606 8.819 1.00 86.25 122 ALA A C 1
ATOM 918 O O . ALA A 1 122 ? -14.503 2.031 9.049 1.00 86.25 122 ALA A O 1
ATOM 919 N N . ARG A 1 123 ? -15.977 1.184 7.595 1.00 88.19 123 ARG A N 1
ATOM 920 C CA . ARG A 1 123 ? -15.029 1.131 6.465 1.00 88.19 123 ARG A CA 1
ATOM 921 C C . ARG A 1 123 ? -14.456 2.492 6.089 1.00 88.19 123 ARG A C 1
ATOM 923 O O . ARG A 1 123 ? -13.300 2.593 5.703 1.00 88.19 123 ARG A O 1
ATOM 930 N N . SER A 1 124 ? -15.265 3.544 6.165 1.00 88.00 124 SER A N 1
ATOM 931 C CA . SER A 1 124 ? -14.800 4.887 5.825 1.00 88.00 124 SER A CA 1
ATOM 932 C C . SER A 1 124 ? -13.958 5.518 6.940 1.00 88.00 124 SER A C 1
ATOM 934 O O . SER A 1 124 ? -13.056 6.288 6.627 1.00 88.00 124 SER A O 1
ATOM 936 N N . ALA A 1 125 ? -14.204 5.177 8.209 1.00 88.88 125 ALA A N 1
ATOM 937 C CA . ALA A 1 125 ? -13.311 5.517 9.317 1.00 88.88 125 ALA A CA 1
ATOM 938 C C . ALA A 1 125 ? -11.981 4.750 9.217 1.00 88.88 125 ALA A C 1
ATOM 940 O O . ALA A 1 125 ? -10.923 5.362 9.328 1.00 88.88 125 ALA A O 1
ATOM 941 N N . ALA A 1 126 ? -12.044 3.449 8.902 1.00 90.44 126 ALA A N 1
ATOM 942 C CA . ALA A 1 126 ? -10.889 2.592 8.639 1.00 90.44 126 ALA A CA 1
ATOM 943 C C . ALA A 1 126 ? -9.979 3.159 7.554 1.00 90.44 126 ALA A C 1
ATOM 945 O O . ALA A 1 126 ? -8.796 3.387 7.796 1.00 90.44 126 ALA A O 1
ATOM 946 N N . LEU A 1 127 ? -10.548 3.463 6.388 1.00 90.75 127 LEU A N 1
ATOM 947 C CA . LEU A 1 127 ? -9.785 4.040 5.290 1.00 90.75 127 LEU A CA 1
ATOM 948 C C . LEU A 1 127 ? -9.163 5.393 5.669 1.00 90.75 127 LEU A C 1
ATOM 950 O O . LEU A 1 127 ? -7.986 5.608 5.414 1.00 90.75 127 LEU A O 1
ATOM 954 N N . SER A 1 128 ? -9.916 6.267 6.343 1.00 88.88 128 SER A N 1
ATOM 955 C CA . SER A 1 128 ? -9.406 7.574 6.771 1.00 88.88 128 SER A CA 1
ATOM 956 C C . SER A 1 128 ? -8.253 7.466 7.774 1.00 88.88 128 SER A C 1
ATOM 958 O O . SER A 1 128 ? -7.318 8.255 7.691 1.00 88.88 128 SER A O 1
ATOM 960 N N . ALA A 1 129 ? -8.306 6.514 8.712 1.00 90.44 129 ALA A N 1
ATOM 961 C CA . ALA A 1 129 ? -7.215 6.279 9.655 1.00 90.44 129 ALA A CA 1
ATOM 962 C C . ALA A 1 129 ? -5.961 5.771 8.929 1.00 90.44 129 ALA A C 1
ATOM 964 O O . ALA A 1 129 ? -4.868 6.289 9.140 1.00 90.44 129 ALA A O 1
ATOM 965 N N . VAL A 1 130 ? -6.127 4.808 8.017 1.00 90.88 130 VAL A N 1
ATOM 966 C CA . VAL A 1 130 ? -5.035 4.283 7.182 1.00 90.88 130 VAL A CA 1
ATOM 967 C C . VAL A 1 130 ? -4.381 5.382 6.346 1.00 90.88 130 VAL A C 1
ATOM 969 O O . VAL A 1 130 ? -3.156 5.495 6.324 1.00 90.88 130 VAL A O 1
ATOM 972 N N . GLU A 1 131 ? -5.182 6.202 5.667 1.00 88.69 131 GLU A N 1
ATOM 973 C CA . GLU A 1 131 ? -4.683 7.297 4.836 1.00 88.69 131 GLU A CA 1
ATOM 974 C C . GLU A 1 131 ? -3.911 8.338 5.652 1.00 88.69 131 GLU A C 1
ATOM 976 O O . GLU A 1 131 ? -2.942 8.907 5.155 1.00 88.69 131 GLU A O 1
ATOM 981 N N . GLU A 1 132 ? -4.302 8.598 6.899 1.00 87.25 132 GLU A N 1
ATOM 982 C CA . GLU A 1 132 ? -3.564 9.510 7.772 1.00 87.25 132 GLU A CA 1
ATOM 983 C C . GLU A 1 132 ? -2.216 8.929 8.203 1.00 87.25 132 GLU A C 1
ATOM 985 O O . GLU A 1 132 ? -1.196 9.606 8.066 1.00 87.25 132 GLU A O 1
ATOM 990 N N . HIS A 1 133 ? -2.189 7.664 8.639 1.00 86.31 133 HIS A N 1
ATOM 991 C CA . HIS A 1 133 ? -0.950 6.977 9.033 1.00 86.31 133 HIS A CA 1
ATOM 992 C C . HIS A 1 133 ? 0.070 6.918 7.901 1.00 86.31 133 HIS A C 1
ATOM 994 O O . HIS A 1 133 ? 1.261 7.130 8.118 1.00 86.31 133 HIS A O 1
ATOM 1000 N N . LEU A 1 134 ? -0.402 6.685 6.678 1.00 83.31 134 LEU A N 1
ATOM 1001 C CA . LEU A 1 134 ? 0.448 6.651 5.490 1.00 83.31 134 LEU A CA 1
ATOM 1002 C C . LEU A 1 134 ? 0.755 8.043 4.918 1.00 83.31 134 LEU A C 1
ATOM 1004 O O . LEU A 1 134 ? 1.479 8.157 3.929 1.00 83.31 134 LEU A O 1
ATOM 1008 N N . GLY A 1 135 ? 0.205 9.113 5.501 1.00 82.50 135 GLY A N 1
ATOM 1009 C CA . GLY A 1 135 ? 0.358 10.472 4.981 1.00 82.50 135 GLY A CA 1
ATOM 1010 C C . GLY A 1 135 ? -0.254 10.667 3.585 1.00 82.50 135 GLY A C 1
ATOM 1011 O O . GLY A 1 135 ? 0.175 11.553 2.841 1.00 82.50 135 GLY A O 1
ATOM 1012 N N . LEU A 1 136 ? -1.238 9.837 3.226 1.00 78.81 136 LEU A N 1
ATOM 1013 C CA . LEU A 1 136 ? -2.021 9.900 1.989 1.00 78.81 136 LEU A CA 1
ATOM 1014 C C . LEU A 1 136 ? -3.161 10.931 2.078 1.00 78.81 136 LEU A C 1
ATOM 1016 O O . LEU A 1 136 ? -3.646 11.390 1.046 1.00 78.81 136 LEU A O 1
ATOM 1020 N N . SER A 1 137 ? -3.573 11.323 3.293 1.00 64.25 137 SER A N 1
ATOM 1021 C CA . SER A 1 137 ? -4.689 12.258 3.499 1.00 64.25 137 SER A CA 1
ATOM 1022 C C . SER A 1 137 ? -4.478 13.641 2.850 1.00 64.25 137 SER A C 1
ATOM 1024 O O . SER A 1 137 ? -3.355 14.133 2.700 1.00 64.25 137 SER A O 1
ATOM 1026 N N . THR A 1 138 ? -5.610 14.237 2.447 1.00 50.22 138 THR A N 1
ATOM 1027 C CA . THR A 1 138 ? -5.815 15.481 1.682 1.00 50.22 138 THR A CA 1
ATOM 1028 C C . THR A 1 138 ? -4.633 16.445 1.687 1.00 50.22 138 THR A C 1
ATOM 1030 O O . THR A 1 138 ? -4.493 17.298 2.564 1.00 50.22 138 THR A O 1
ATOM 1033 N N . ARG A 1 139 ? -3.807 16.375 0.639 1.00 45.56 139 ARG A N 1
ATOM 1034 C CA . ARG A 1 139 ? -2.874 17.457 0.326 1.00 45.56 139 ARG A CA 1
ATOM 1035 C C . ARG A 1 139 ? -3.698 18.723 0.067 1.00 45.56 139 ARG A C 1
ATOM 1037 O O . ARG A 1 139 ? -4.250 18.886 -1.015 1.00 45.56 139 ARG A O 1
ATOM 1044 N N . ASP A 1 140 ? -3.721 19.645 1.032 1.00 41.31 140 ASP A N 1
ATOM 1045 C CA . ASP A 1 140 ? -4.339 20.984 0.919 1.00 41.31 140 ASP A CA 1
ATOM 1046 C C . ASP A 1 140 ? -3.833 21.791 -0.291 1.00 41.31 140 ASP A C 1
ATOM 1048 O O . ASP A 1 140 ? -4.424 22.789 -0.704 1.00 41.31 140 ASP A O 1
ATOM 1052 N N . TYR A 1 141 ? -2.732 21.347 -0.893 1.00 41.47 141 TYR A N 1
ATOM 1053 C CA . TYR A 1 141 ? -2.157 21.932 -2.083 1.00 41.47 141 TYR A CA 1
ATOM 1054 C C . TYR A 1 141 ? -2.105 20.881 -3.184 1.00 41.47 141 TYR A C 1
ATOM 1056 O O . TYR A 1 141 ? -1.285 19.959 -3.143 1.00 41.47 141 TYR A O 1
ATOM 1064 N N . ALA A 1 142 ? -2.946 21.066 -4.206 1.00 43.94 142 ALA A N 1
ATOM 1065 C CA . ALA A 1 142 ? -2.770 20.421 -5.499 1.00 43.9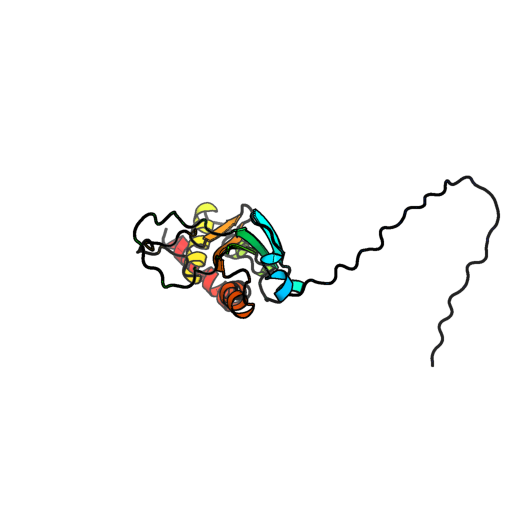4 142 ALA A CA 1
ATOM 1066 C C . ALA A 1 142 ? -1.307 20.608 -5.909 1.00 43.94 142 ALA A C 1
ATOM 1068 O O . ALA A 1 142 ? -0.882 21.747 -6.108 1.00 43.94 142 ALA A O 1
ATOM 1069 N N . ARG A 1 143 ? -0.520 19.524 -5.992 1.00 46.59 143 ARG A N 1
ATOM 1070 C CA . ARG A 1 143 ? 0.853 19.606 -6.502 1.00 46.59 143 ARG A CA 1
ATOM 1071 C C . ARG A 1 143 ? 0.753 20.115 -7.939 1.00 46.59 143 ARG A C 1
ATOM 1073 O O . ARG A 1 143 ? 0.334 19.354 -8.815 1.00 46.59 143 ARG A O 1
ATOM 1080 N N . PRO A 1 144 ? 1.124 21.372 -8.228 1.00 44.47 144 PRO A N 1
ATOM 1081 C CA . PRO A 1 144 ? 1.165 21.807 -9.602 1.00 44.47 144 PRO A CA 1
ATOM 1082 C C . PRO A 1 144 ? 2.372 21.091 -10.208 1.00 44.47 144 PRO A C 1
ATOM 1084 O O . PRO A 1 144 ? 3.497 21.325 -9.775 1.00 44.47 144 PRO A O 1
ATOM 1087 N N . ALA A 1 145 ? 2.117 20.213 -11.183 1.00 49.56 145 ALA A N 1
ATOM 1088 C CA . ALA A 1 145 ? 3.088 19.575 -12.084 1.00 49.56 145 ALA A CA 1
ATOM 1089 C C . ALA A 1 145 ? 3.453 18.090 -11.882 1.00 49.56 145 ALA A C 1
ATOM 1091 O O . ALA A 1 145 ? 4.264 17.602 -12.669 1.00 49.56 145 ALA A O 1
ATOM 1092 N N . SER A 1 146 ? 2.842 17.323 -10.966 1.00 54.88 146 SER A N 1
ATOM 1093 C CA . SER A 1 146 ? 2.950 15.854 -11.086 1.00 54.88 146 SER A CA 1
ATOM 1094 C C . SER A 1 146 ? 1.989 15.362 -12.168 1.00 54.88 146 SER A C 1
ATOM 1096 O O . SER A 1 146 ? 0.788 15.598 -12.086 1.00 54.88 146 SER A O 1
ATOM 1098 N N . ALA A 1 147 ? 2.509 14.709 -13.207 1.00 65.62 147 ALA A N 1
ATOM 1099 C CA . ALA A 1 147 ? 1.696 14.049 -14.229 1.00 65.62 147 ALA A CA 1
ATOM 1100 C C . ALA A 1 147 ? 1.339 12.592 -13.856 1.00 65.62 147 ALA A C 1
ATOM 1102 O O . ALA A 1 147 ? 0.753 11.875 -14.675 1.00 65.62 147 ALA A O 1
ATOM 1103 N N . LEU A 1 148 ? 1.719 12.166 -12.646 1.00 70.62 148 LEU A N 1
ATOM 1104 C CA . LEU A 1 148 ? 1.382 10.871 -12.067 1.00 70.62 148 LEU A CA 1
ATOM 1105 C C . LEU A 1 148 ? 0.068 10.951 -11.275 1.00 70.62 148 LEU A C 1
ATOM 1107 O O . LEU A 1 148 ? -0.212 12.011 -10.703 1.00 70.62 148 LEU A O 1
ATOM 1111 N N . PRO A 1 149 ? -0.711 9.854 -11.229 1.00 77.94 149 PRO A N 1
ATOM 1112 C CA . PRO A 1 149 ? -1.811 9.703 -10.280 1.00 77.94 149 PRO A CA 1
ATOM 1113 C C . PRO A 1 149 ? -1.340 9.868 -8.827 1.00 77.94 149 PRO A C 1
ATOM 1115 O O . PRO A 1 149 ? -0.143 9.815 -8.541 1.00 77.94 149 PRO A O 1
ATOM 1118 N N . GLU A 1 150 ? -2.288 10.098 -7.923 1.00 80.12 150 GLU A N 1
ATOM 1119 C CA . GLU A 1 150 ? -2.015 10.115 -6.485 1.00 80.12 150 GLU A CA 1
ATOM 1120 C C . GLU A 1 150 ? -1.905 8.686 -5.953 1.00 80.12 150 GLU A C 1
ATOM 1122 O O . GLU A 1 150 ? -2.572 7.788 -6.462 1.00 80.12 150 GLU A O 1
ATOM 1127 N N . ASP A 1 151 ? -1.060 8.490 -4.943 1.00 85.25 151 ASP A N 1
ATOM 1128 C CA . ASP A 1 151 ? -0.982 7.226 -4.214 1.00 85.25 151 ASP A CA 1
ATOM 1129 C C . ASP A 1 151 ? -2.288 7.017 -3.440 1.00 85.25 151 ASP A C 1
ATOM 1131 O O . ASP A 1 151 ? -2.842 7.970 -2.884 1.00 85.25 151 ASP A O 1
ATOM 1135 N N . THR A 1 152 ? -2.794 5.787 -3.411 1.00 87.00 152 THR A N 1
ATOM 1136 C CA . THR A 1 152 ? -4.102 5.488 -2.818 1.00 87.00 152 THR A CA 1
ATOM 1137 C C . THR A 1 152 ? -4.060 4.271 -1.908 1.00 87.00 152 THR A C 1
ATOM 1139 O O . THR A 1 152 ? -3.265 3.350 -2.096 1.00 87.00 152 THR A O 1
ATOM 1142 N N . ALA A 1 153 ? -4.952 4.269 -0.920 1.00 89.12 153 ALA A N 1
ATOM 1143 C CA . ALA A 1 153 ? -5.325 3.095 -0.148 1.00 89.12 153 ALA A CA 1
ATOM 1144 C C . ALA A 1 153 ? -6.783 2.748 -0.475 1.00 89.12 153 ALA A C 1
ATOM 1146 O O . ALA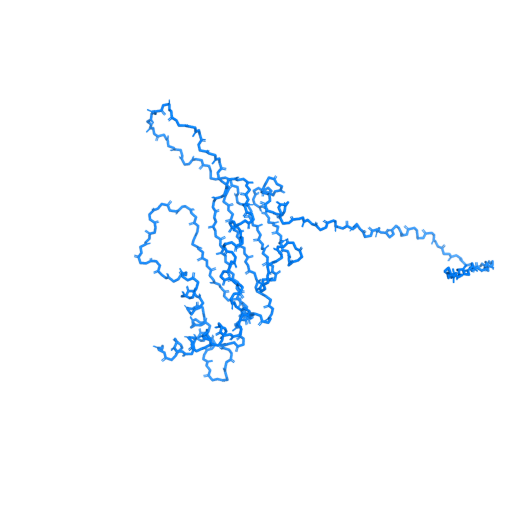 A 1 153 ? -7.609 3.636 -0.688 1.00 89.12 153 ALA A O 1
ATOM 1147 N N . ALA A 1 154 ? -7.122 1.463 -0.526 1.00 88.88 154 ALA A N 1
ATOM 1148 C CA . ALA A 1 154 ? -8.483 1.022 -0.799 1.00 88.88 154 ALA A CA 1
ATOM 1149 C C . ALA A 1 154 ? -8.821 -0.269 -0.055 1.00 88.88 154 ALA A C 1
ATOM 1151 O O . ALA A 1 154 ? -7.980 -1.151 0.111 1.00 88.88 154 ALA A O 1
ATOM 1152 N N . LEU A 1 155 ? -10.090 -0.384 0.345 1.00 87.75 155 LEU A N 1
ATOM 1153 C CA . LEU A 1 155 ? -10.663 -1.598 0.924 1.00 87.75 155 LEU A CA 1
ATOM 1154 C C . LEU A 1 155 ? -11.516 -2.317 -0.127 1.00 87.75 155 LEU A C 1
ATOM 1156 O O . LEU A 1 155 ? -12.486 -1.730 -0.622 1.00 87.75 155 LEU A O 1
ATOM 1160 N N . ASP A 1 156 ? -11.210 -3.580 -0.428 1.00 86.69 156 ASP A N 1
ATOM 1161 C CA . ASP A 1 156 ? -12.005 -4.420 -1.340 1.00 86.69 156 ASP A CA 1
ATOM 1162 C C . ASP A 1 156 ? -13.353 -4.853 -0.721 1.00 86.69 156 ASP A C 1
ATOM 1164 O O . ASP A 1 156 ? -13.712 -4.440 0.383 1.00 86.69 156 ASP A O 1
ATOM 1168 N N . GLN A 1 157 ? -14.168 -5.650 -1.416 1.00 81.69 157 GLN A N 1
ATOM 1169 C CA . GLN A 1 157 ? -15.513 -5.995 -0.925 1.00 81.69 157 GLN A CA 1
ATOM 1170 C C . GLN A 1 157 ? -15.477 -6.804 0.377 1.00 81.69 157 GLN A C 1
ATOM 1172 O O . GLN A 1 157 ? -16.338 -6.623 1.243 1.00 81.69 157 GLN A O 1
ATOM 1177 N 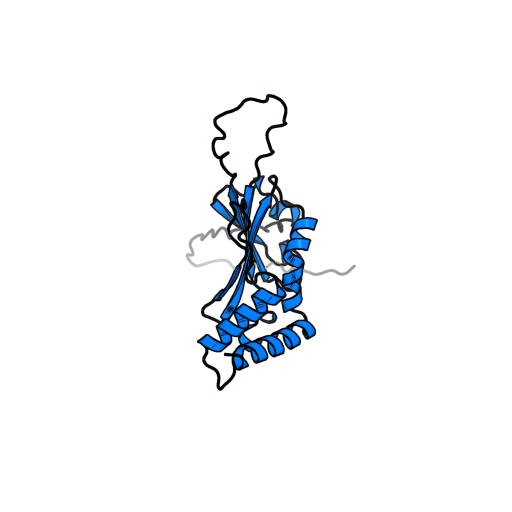N . GLU A 1 158 ? -14.449 -7.623 0.523 1.00 82.38 158 GLU A N 1
ATOM 1178 C CA . GLU A 1 158 ? -14.122 -8.454 1.670 1.00 82.38 158 GLU A CA 1
ATOM 1179 C C . GLU A 1 158 ? -13.537 -7.630 2.827 1.00 82.38 158 GLU A C 1
ATOM 1181 O O . GLU A 1 158 ? -13.558 -8.074 3.969 1.00 82.38 158 GLU A O 1
ATOM 1186 N N . GLY A 1 159 ? -13.123 -6.390 2.559 1.00 82.06 159 GLY A N 1
ATOM 1187 C CA . GLY A 1 159 ? -12.561 -5.486 3.553 1.00 82.06 159 GLY A CA 1
ATOM 1188 C C . GLY A 1 159 ? -11.040 -5.539 3.640 1.00 82.06 159 GLY A C 1
ATOM 1189 O O . GLY A 1 159 ? -10.469 -4.953 4.563 1.00 82.06 159 GLY A O 1
ATOM 1190 N N . ASN A 1 160 ? -10.399 -6.198 2.677 1.00 86.69 160 ASN A N 1
ATOM 1191 C CA . ASN A 1 160 ? -8.960 -6.295 2.586 1.00 86.69 160 ASN A CA 1
ATOM 1192 C C . ASN A 1 160 ? -8.354 -4.980 2.126 1.00 86.69 160 ASN A C 1
ATOM 1194 O O . ASN A 1 160 ? -8.833 -4.354 1.176 1.00 86.69 160 ASN A O 1
ATOM 1198 N N . LEU A 1 161 ? -7.269 -4.597 2.785 1.00 88.94 161 LEU A N 1
ATOM 1199 C CA . LEU A 1 161 ? -6.524 -3.400 2.452 1.00 88.94 161 LEU A CA 1
ATOM 1200 C C . LEU A 1 161 ? -5.546 -3.644 1.300 1.00 88.94 161 LEU A C 1
ATOM 1202 O O . LEU A 1 161 ? -4.772 -4.601 1.299 1.00 88.94 161 LEU A O 1
ATOM 1206 N N . SER A 1 162 ? -5.589 -2.740 0.329 1.00 89.25 162 SER A N 1
ATOM 1207 C CA . SER A 1 162 ? -4.687 -2.680 -0.816 1.00 89.25 162 SER A CA 1
ATOM 1208 C C . SER A 1 162 ? -4.174 -1.258 -0.992 1.00 89.25 162 SER A C 1
ATOM 1210 O O . SER A 1 162 ? -4.861 -0.295 -0.636 1.00 89.25 162 SER A O 1
ATOM 1212 N N . PHE A 1 163 ? -2.973 -1.135 -1.546 1.00 89.94 163 PHE A N 1
ATOM 1213 C CA . PHE A 1 163 ? -2.336 0.155 -1.784 1.00 89.94 163 PHE A CA 1
ATOM 1214 C C . PHE A 1 163 ? -1.851 0.250 -3.217 1.00 89.94 163 PHE A C 1
ATOM 1216 O O . PHE A 1 163 ? -1.310 -0.722 -3.740 1.00 89.94 163 PHE A O 1
ATOM 1223 N N . GLU A 1 164 ? -1.989 1.420 -3.828 1.00 90.19 164 GLU A N 1
ATOM 1224 C CA . GLU A 1 164 ? -1.389 1.731 -5.121 1.00 90.19 164 GLU A CA 1
ATOM 1225 C C . GLU A 1 164 ? -0.420 2.900 -4.964 1.00 90.19 164 GLU A C 1
ATOM 1227 O O . GLU A 1 164 ? -0.802 3.988 -4.537 1.00 90.19 164 GLU A O 1
ATOM 1232 N N . TYR A 1 165 ? 0.839 2.664 -5.327 1.00 87.81 165 TYR A N 1
ATOM 1233 C CA . TYR A 1 165 ? 1.905 3.660 -5.320 1.00 87.81 165 TYR A CA 1
ATOM 1234 C C . TYR A 1 165 ? 2.393 3.939 -6.744 1.00 87.81 165 TYR A C 1
ATOM 1236 O O . TYR A 1 165 ? 2.592 3.006 -7.530 1.00 87.81 165 TYR A O 1
ATOM 1244 N N . HIS A 1 166 ? 2.614 5.210 -7.079 1.00 87.00 166 HIS A N 1
ATOM 1245 C CA . HIS A 1 166 ? 3.016 5.654 -8.413 1.00 87.00 166 HIS A CA 1
ATOM 1246 C C . HIS A 1 166 ? 4.356 6.394 -8.395 1.00 87.00 166 HIS A C 1
ATOM 1248 O O . HIS A 1 166 ? 4.532 7.374 -7.679 1.00 87.00 166 HIS A O 1
ATOM 1254 N N . GLU A 1 167 ? 5.282 6.007 -9.277 1.00 86.62 167 GLU A N 1
ATOM 1255 C CA . GLU A 1 167 ? 6.594 6.665 -9.381 1.00 86.62 167 GLU A CA 1
ATOM 1256 C C . GLU A 1 167 ? 7.112 6.708 -10.828 1.00 86.62 167 GLU A C 1
ATOM 1258 O O . GLU A 1 167 ? 6.620 6.017 -11.724 1.00 86.62 167 GLU A O 1
ATOM 1263 N N . SER A 1 168 ? 8.098 7.568 -11.084 1.00 85.31 168 SER A N 1
ATOM 1264 C CA . SER A 1 168 ? 8.825 7.688 -12.347 1.00 85.31 168 SER A CA 1
ATOM 1265 C C . SER A 1 168 ? 10.316 7.407 -12.165 1.00 85.31 168 SER A C 1
ATOM 1267 O O . SER A 1 168 ? 11.072 8.254 -11.684 1.00 85.31 168 SER A O 1
ATOM 1269 N N . VAL A 1 169 ? 10.769 6.251 -12.653 1.00 84.62 169 VAL A N 1
ATOM 1270 C CA . VAL A 1 169 ? 12.119 5.721 -12.394 1.00 84.62 169 VAL A CA 1
ATOM 1271 C C . VAL A 1 169 ? 12.984 5.629 -13.662 1.00 84.62 169 VAL A C 1
ATOM 1273 O O . VAL A 1 169 ? 12.452 5.483 -14.770 1.00 84.62 169 VAL A O 1
ATOM 1276 N N . PRO A 1 170 ? 14.325 5.712 -13.553 1.00 78.25 170 PRO A N 1
ATOM 1277 C CA . PRO A 1 170 ? 15.236 5.656 -14.696 1.00 78.25 170 PRO A CA 1
ATOM 1278 C C . PRO A 1 170 ? 15.491 4.211 -15.167 1.00 78.25 170 PRO A C 1
ATOM 1280 O O . PRO A 1 170 ? 16.579 3.666 -14.989 1.00 78.25 170 PRO A O 1
ATOM 1283 N N . GLY A 1 171 ? 14.488 3.573 -15.778 1.00 76.00 171 GLY A N 1
ATOM 1284 C CA . GLY A 1 171 ? 14.608 2.261 -16.442 1.00 76.00 171 GLY A CA 1
ATOM 1285 C C . GLY A 1 171 ? 14.891 1.054 -15.530 1.00 76.00 171 GLY A C 1
ATOM 1286 O O . GLY A 1 171 ? 14.795 -0.078 -15.987 1.00 76.00 171 GLY A O 1
ATOM 1287 N N . HIS A 1 172 ? 15.195 1.281 -14.256 1.00 84.62 172 HIS A N 1
ATOM 1288 C CA . HIS A 1 172 ? 15.325 0.282 -13.202 1.00 84.62 172 HIS A CA 1
ATOM 1289 C C . HIS A 1 172 ? 14.894 0.908 -11.875 1.00 84.62 172 HIS A C 1
ATOM 1291 O O . HIS A 1 172 ? 14.931 2.133 -11.727 1.00 84.62 172 HIS A O 1
ATOM 1297 N N . ILE A 1 173 ? 14.477 0.063 -10.938 1.00 88.00 173 ILE A N 1
ATOM 1298 C CA . ILE A 1 173 ? 14.183 0.455 -9.561 1.00 88.00 173 ILE A CA 1
ATOM 1299 C C . ILE A 1 173 ? 15.375 0.027 -8.698 1.00 88.00 173 ILE A C 1
ATOM 1301 O O . ILE A 1 173 ? 15.792 -1.132 -8.759 1.00 88.00 173 ILE A O 1
ATOM 1305 N N . ASP A 1 174 ? 15.936 0.953 -7.921 1.00 89.25 174 ASP A N 1
ATOM 1306 C CA . ASP A 1 174 ? 16.965 0.617 -6.936 1.00 89.25 174 ASP A CA 1
ATOM 1307 C C . ASP A 1 174 ? 16.323 -0.179 -5.781 1.00 89.25 174 ASP A C 1
ATOM 1309 O O . ASP A 1 174 ? 15.280 0.241 -5.270 1.00 89.25 174 ASP A O 1
ATOM 1313 N N . PRO A 1 175 ? 16.891 -1.324 -5.356 1.00 88.94 175 PRO A N 1
ATOM 1314 C CA . PRO A 1 175 ? 16.417 -2.043 -4.178 1.00 88.94 175 PRO A CA 1
ATOM 1315 C C . PRO A 1 175 ? 16.311 -1.190 -2.904 1.00 88.94 175 PRO A C 1
ATOM 1317 O O . PRO A 1 175 ? 15.417 -1.445 -2.099 1.00 88.94 175 PRO A O 1
ATOM 1320 N N . GLU A 1 176 ? 17.187 -0.198 -2.706 1.00 87.81 176 GLU A N 1
ATOM 1321 C CA . GLU A 1 176 ? 17.128 0.694 -1.538 1.00 87.81 176 GLU A CA 1
ATOM 1322 C C . GLU A 1 176 ? 15.910 1.622 -1.598 1.00 87.81 176 GLU A C 1
ATOM 1324 O O . GLU A 1 176 ? 15.176 1.748 -0.615 1.00 87.81 176 GLU A O 1
ATOM 1329 N N . ASP A 1 177 ? 15.647 2.208 -2.769 1.00 87.62 177 ASP A N 1
ATOM 1330 C CA . ASP A 1 177 ? 14.459 3.031 -3.004 1.00 87.62 177 ASP A CA 1
ATOM 1331 C C . ASP A 1 177 ? 13.187 2.194 -2.843 1.00 87.62 177 ASP A C 1
ATOM 1333 O O . ASP A 1 177 ? 12.260 2.590 -2.139 1.00 87.62 177 ASP A O 1
ATOM 1337 N N . PHE A 1 178 ? 13.173 0.990 -3.421 1.00 89.06 178 PHE A N 1
ATOM 1338 C CA . PHE A 1 178 ? 12.065 0.052 -3.284 1.00 89.06 178 PHE A CA 1
ATOM 1339 C C . PHE A 1 178 ? 11.774 -0.288 -1.818 1.00 89.06 178 PHE A C 1
ATOM 1341 O O . PHE A 1 178 ? 10.627 -0.205 -1.386 1.00 89.06 178 PHE A O 1
ATOM 1348 N N . ALA A 1 179 ? 12.799 -0.629 -1.032 1.00 87.19 179 ALA A N 1
ATOM 1349 C CA . ALA A 1 179 ? 12.634 -0.917 0.391 1.00 87.19 179 ALA A CA 1
ATOM 1350 C C . ALA A 1 179 ? 12.130 0.309 1.168 1.00 87.19 179 ALA A C 1
ATOM 1352 O O . ALA A 1 179 ? 11.267 0.177 2.034 1.00 87.19 179 ALA A O 1
ATOM 1353 N N . SER A 1 180 ? 12.622 1.504 0.827 1.00 87.00 180 SER A N 1
ATOM 1354 C CA . SER A 1 180 ? 12.166 2.766 1.412 1.00 87.00 180 SER A CA 1
ATOM 1355 C C . SER A 1 180 ? 10.676 3.004 1.156 1.00 87.00 180 SER A C 1
ATOM 1357 O O . SER A 1 180 ? 9.925 3.245 2.102 1.00 87.00 180 SER A O 1
ATOM 1359 N N . TRP A 1 181 ? 10.213 2.847 -0.089 1.00 86.94 181 TRP A N 1
ATOM 1360 C CA . TRP A 1 181 ? 8.796 3.003 -0.442 1.00 86.94 181 TRP A CA 1
ATOM 1361 C C . TRP A 1 181 ? 7.903 1.989 0.261 1.00 86.94 181 TRP A C 1
ATOM 1363 O O . TRP A 1 181 ? 6.770 2.305 0.611 1.00 86.94 181 TRP A O 1
ATOM 1373 N N . MET A 1 182 ? 8.404 0.769 0.455 1.00 87.69 182 MET A N 1
ATOM 1374 C CA . MET A 1 182 ? 7.622 -0.307 1.052 1.00 87.69 182 MET A CA 1
ATOM 1375 C C . MET A 1 182 ? 7.643 -0.309 2.588 1.00 87.69 182 MET A C 1
ATOM 1377 O O . MET A 1 182 ? 6.848 -1.015 3.205 1.00 87.69 182 MET A O 1
ATOM 1381 N N . SER A 1 183 ? 8.527 0.478 3.211 1.00 82.69 183 SER A N 1
ATOM 1382 C CA . SER A 1 183 ? 8.773 0.440 4.659 1.00 82.69 183 SER A CA 1
ATOM 1383 C C . SER A 1 183 ? 7.525 0.705 5.507 1.00 82.69 183 SER A C 1
ATOM 1385 O O . SER A 1 183 ? 7.318 0.010 6.496 1.00 82.69 183 SER A O 1
ATOM 1387 N N . GLY A 1 184 ? 6.653 1.627 5.086 1.00 78.12 184 GLY A N 1
ATOM 1388 C CA . GLY A 1 184 ? 5.424 1.963 5.817 1.00 78.12 184 GLY A CA 1
ATOM 1389 C C . GLY A 1 184 ? 4.356 0.863 5.818 1.00 78.12 184 GLY A C 1
ATOM 1390 O O . GLY A 1 184 ? 3.441 0.904 6.632 1.00 78.12 184 GLY A O 1
ATOM 1391 N N . TYR A 1 185 ? 4.453 -0.138 4.936 1.00 82.44 185 TYR A N 1
ATOM 1392 C CA . TYR A 1 185 ? 3.472 -1.228 4.885 1.00 82.44 185 TYR A CA 1
ATOM 1393 C C . TYR A 1 185 ? 3.784 -2.358 5.871 1.00 82.44 185 TYR A C 1
ATOM 1395 O O . TYR A 1 185 ? 2.872 -3.066 6.295 1.00 82.44 185 TYR A O 1
ATOM 1403 N N . ALA A 1 186 ? 5.048 -2.510 6.280 1.00 78.38 186 ALA A N 1
ATOM 1404 C CA . ALA A 1 186 ? 5.437 -3.514 7.269 1.00 78.38 186 ALA A CA 1
ATOM 1405 C C . ALA A 1 186 ? 4.801 -3.246 8.648 1.00 78.38 186 ALA A C 1
ATOM 1407 O O . ALA A 1 186 ? 4.504 -4.187 9.388 1.00 78.38 186 ALA A O 1
ATOM 1408 N N . ASP A 1 187 ? 4.511 -1.97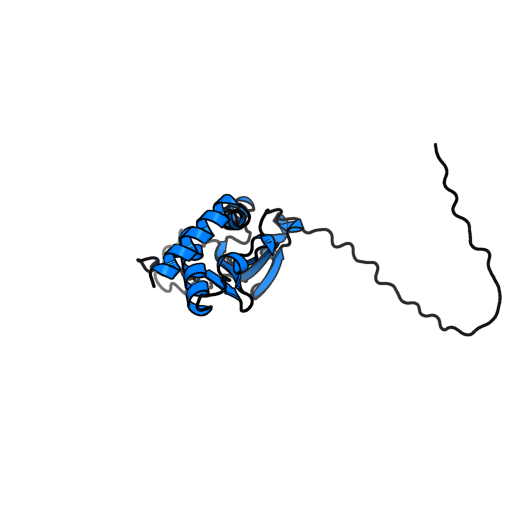8 8.959 1.00 86.44 187 ASP A N 1
ATOM 1409 C CA . ASP A 1 187 ? 3.910 -1.555 10.227 1.00 86.44 187 ASP A CA 1
ATOM 1410 C C . ASP A 1 187 ? 2.528 -2.189 10.470 1.00 86.44 187 ASP A C 1
ATOM 1412 O O . ASP A 1 187 ? 2.160 -2.442 11.614 1.00 86.44 187 ASP A O 1
ATOM 1416 N N . PHE A 1 188 ? 1.782 -2.569 9.423 1.00 87.69 188 PHE A N 1
ATOM 1417 C CA . PHE A 1 188 ? 0.476 -3.238 9.564 1.00 87.69 188 PHE A CA 1
ATOM 1418 C C . PHE A 1 188 ? 0.547 -4.621 10.229 1.00 87.69 188 PHE A C 1
ATOM 1420 O O . PHE A 1 188 ? -0.470 -5.129 10.716 1.00 87.69 188 PHE A O 1
ATOM 1427 N N . SER A 1 189 ? 1.741 -5.215 10.272 1.00 85.69 189 SER A N 1
ATOM 1428 C CA . SER A 1 189 ? 2.009 -6.466 10.985 1.00 85.69 189 SER A CA 1
ATOM 1429 C C . SER A 1 189 ? 2.450 -6.253 12.439 1.00 85.69 189 SER A C 1
ATOM 1431 O O . SER A 1 189 ? 2.480 -7.217 13.202 1.00 85.69 189 SER A O 1
ATOM 1433 N N . ASP A 1 190 ? 2.782 -5.023 12.854 1.00 88.75 190 ASP A N 1
ATOM 1434 C CA . ASP A 1 190 ? 3.180 -4.720 14.233 1.00 88.75 190 ASP A CA 1
ATOM 1435 C C . ASP A 1 190 ? 1.945 -4.667 15.157 1.00 88.75 190 ASP A C 1
ATOM 1437 O O . ASP A 1 190 ? 1.063 -3.825 14.965 1.00 88.75 190 ASP A O 1
ATOM 1441 N N . PRO A 1 191 ? 1.866 -5.507 16.211 1.00 90.00 191 PRO A N 1
ATOM 1442 C CA . PRO A 1 191 ? 0.758 -5.477 17.162 1.00 90.00 191 PRO A CA 1
ATOM 1443 C C . PRO A 1 191 ? 0.519 -4.108 17.811 1.00 90.00 191 PRO A C 1
ATOM 1445 O O . PRO A 1 191 ? -0.631 -3.749 18.067 1.00 90.00 191 PRO A O 1
ATOM 1448 N N . LEU A 1 192 ? 1.579 -3.335 18.084 1.00 91.50 192 LEU A N 1
ATOM 1449 C CA . LEU A 1 192 ? 1.435 -2.010 18.695 1.00 91.50 192 LEU A CA 1
ATOM 1450 C C . LEU A 1 192 ? 0.825 -1.006 17.718 1.00 91.50 192 LEU A C 1
ATOM 1452 O O . LEU A 1 192 ? -0.024 -0.206 18.114 1.00 91.50 192 LEU A O 1
ATOM 1456 N N . PHE A 1 193 ? 1.239 -1.053 16.452 1.00 91.12 193 PHE A N 1
ATOM 1457 C CA . PHE A 1 193 ? 0.633 -0.252 15.397 1.00 91.12 193 PHE A CA 1
ATOM 1458 C C . PHE A 1 193 ? -0.834 -0.633 15.188 1.00 91.12 193 PHE A C 1
ATOM 1460 O O . PHE A 1 193 ? -1.691 0.246 15.196 1.00 91.12 193 PHE A O 1
ATOM 1467 N N . ARG A 1 194 ? -1.149 -1.931 15.101 1.00 90.94 194 ARG A N 1
ATOM 1468 C CA . ARG A 1 194 ? -2.529 -2.423 14.943 1.00 90.94 194 ARG A CA 1
ATOM 1469 C C . ARG A 1 194 ? -3.450 -1.950 16.063 1.00 90.94 194 ARG A C 1
ATOM 1471 O O . ARG A 1 194 ? -4.568 -1.527 15.785 1.00 90.94 194 ARG A O 1
ATOM 1478 N N . GLN A 1 195 ? -2.977 -1.971 17.310 1.00 91.56 195 GLN A N 1
ATOM 1479 C CA . GLN A 1 195 ? -3.749 -1.465 18.444 1.00 91.56 195 GLN A CA 1
ATOM 1480 C C . GLN A 1 195 ? -4.045 0.035 18.304 1.00 91.56 195 GLN A C 1
ATOM 1482 O O . GLN A 1 195 ? -5.191 0.446 18.454 1.00 91.56 195 GLN A O 1
ATOM 1487 N N . ARG A 1 196 ? -3.036 0.848 17.964 1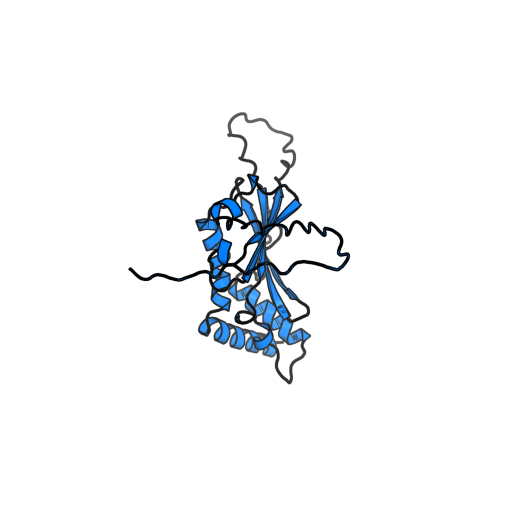.00 92.88 196 ARG A N 1
ATOM 1488 C CA . ARG A 1 196 ? -3.235 2.289 17.729 1.00 92.88 196 ARG A CA 1
ATOM 1489 C C . ARG A 1 196 ? -4.187 2.544 16.570 1.00 92.88 196 ARG A C 1
ATOM 1491 O O . ARG A 1 196 ? -5.072 3.378 16.690 1.00 92.88 196 ARG A O 1
ATOM 1498 N N . LEU A 1 197 ? -4.035 1.799 15.476 1.00 92.25 197 LEU A N 1
ATOM 1499 C CA . LEU A 1 197 ? -4.919 1.894 14.325 1.00 92.25 197 LEU A CA 1
ATOM 1500 C C . LEU A 1 197 ? -6.364 1.566 14.722 1.00 92.25 197 LEU A C 1
ATOM 1502 O O . LEU A 1 197 ? -7.277 2.272 14.320 1.00 92.25 197 LEU A O 1
ATOM 1506 N N . GLN A 1 198 ? -6.593 0.546 15.547 1.00 91.94 198 GLN A N 1
ATOM 1507 C CA . GLN A 1 198 ? -7.930 0.219 16.041 1.00 91.94 198 GLN A CA 1
ATOM 1508 C C . GLN A 1 198 ? -8.540 1.345 16.897 1.00 91.94 198 GLN A C 1
ATOM 1510 O O . GLN A 1 198 ? -9.721 1.673 16.727 1.00 91.94 198 GLN A O 1
ATOM 1515 N N . ASP A 1 199 ? -7.754 1.946 17.794 1.00 92.19 199 ASP A N 1
ATOM 1516 C CA . ASP A 1 199 ? -8.187 3.085 18.615 1.00 92.19 199 ASP A CA 1
ATOM 1517 C C . ASP A 1 199 ? -8.569 4.282 17.722 1.00 92.19 199 ASP A C 1
ATOM 1519 O O . ASP A 1 199 ? -9.655 4.848 17.851 1.00 92.19 199 ASP A O 1
ATOM 1523 N N . ASP A 1 200 ? -7.731 4.577 16.732 1.00 91.94 200 ASP A N 1
ATOM 1524 C CA . ASP A 1 200 ? -7.889 5.643 15.741 1.00 91.94 200 ASP A CA 1
ATOM 1525 C C . ASP A 1 200 ? -9.118 5.462 14.834 1.00 91.94 200 ASP A C 1
ATOM 1527 O O . ASP A 1 200 ? -9.812 6.426 14.485 1.00 91.94 200 ASP A O 1
ATOM 1531 N N . ILE A 1 201 ? -9.396 4.223 14.427 1.00 90.88 201 ILE A N 1
ATOM 1532 C CA . ILE A 1 201 ? -10.607 3.863 13.682 1.00 90.88 201 ILE A CA 1
ATOM 1533 C C . ILE A 1 201 ? -11.838 4.109 14.547 1.00 90.88 201 ILE A C 1
ATOM 1535 O O . ILE A 1 201 ? -12.843 4.642 14.067 1.00 90.88 201 ILE A O 1
ATOM 1539 N N . SER A 1 202 ? -11.752 3.733 15.822 1.00 89.19 202 SER A N 1
ATOM 1540 C CA . SER A 1 202 ? -12.849 3.883 16.769 1.00 89.19 202 SER A CA 1
ATOM 1541 C C . SER A 1 202 ? -13.149 5.349 17.066 1.00 89.19 202 SER A C 1
ATOM 1543 O O . SER A 1 202 ? -14.315 5.740 17.086 1.00 89.19 202 SER A O 1
ATOM 1545 N N . GLU A 1 203 ? -12.120 6.176 17.241 1.00 90.44 203 GLU A N 1
ATOM 1546 C CA . GLU A 1 203 ? -12.256 7.623 17.407 1.00 90.44 203 GLU A CA 1
ATOM 1547 C C . GLU A 1 203 ? -12.959 8.251 16.195 1.00 90.44 203 GLU A C 1
ATOM 1549 O O . GLU A 1 203 ? -14.041 8.822 16.342 1.00 90.44 203 GLU A O 1
ATOM 1554 N N . ARG A 1 204 ? -12.446 8.024 14.977 1.00 88.38 204 ARG A N 1
ATOM 1555 C CA . ARG A 1 204 ? -13.025 8.583 13.737 1.00 88.38 204 ARG A CA 1
ATOM 1556 C C . ARG A 1 204 ? -14.445 8.113 13.450 1.00 88.38 204 ARG A C 1
ATOM 1558 O O . ARG A 1 204 ? -15.215 8.829 12.810 1.00 88.38 204 ARG A O 1
ATOM 1565 N N . TYR A 1 205 ? -14.797 6.897 13.860 1.00 85.94 205 TYR A N 1
ATOM 1566 C CA . TYR A 1 205 ? -16.169 6.420 13.740 1.00 85.94 205 TYR A CA 1
ATOM 1567 C C . TYR A 1 205 ? -17.112 7.192 14.672 1.00 85.94 205 TYR A C 1
ATOM 1569 O O . TYR A 1 205 ? -18.199 7.571 14.247 1.00 85.94 205 TYR A O 1
ATOM 1577 N N . ASN A 1 206 ? -16.691 7.446 15.915 1.00 84.75 206 ASN A N 1
ATOM 1578 C CA . ASN A 1 206 ? -17.498 8.140 16.923 1.00 84.75 206 ASN A CA 1
ATOM 1579 C C . ASN A 1 206 ? -17.625 9.653 16.678 1.00 84.75 206 ASN A C 1
ATOM 1581 O O . ASN A 1 206 ? -18.554 10.276 17.187 1.00 84.75 206 ASN A O 1
ATOM 1585 N N . GLU A 1 207 ? -16.707 10.250 15.916 1.00 82.69 207 GLU A N 1
ATOM 1586 C CA . GLU A 1 207 ? -16.753 11.666 15.526 1.00 82.69 207 GLU A CA 1
ATOM 1587 C C . GLU A 1 207 ? -17.760 11.980 14.400 1.00 82.69 207 GLU A C 1
ATOM 1589 O O . GLU A 1 207 ? -17.995 13.154 14.099 1.00 82.69 207 GLU A O 1
ATOM 1594 N N . ARG A 1 208 ? -18.352 10.957 13.769 1.00 64.44 208 ARG A N 1
ATOM 1595 C CA . ARG A 1 208 ? -19.302 11.083 12.649 1.00 64.44 208 ARG A CA 1
ATOM 1596 C C . ARG A 1 208 ? -20.760 11.004 13.083 1.00 64.44 208 ARG A C 1
ATOM 1598 O O . ARG A 1 208 ? -21.567 11.746 12.476 1.00 64.44 208 ARG A O 1
#